Protein AF-A0AAV2K4F8-F1 (afdb_monomer_lite)

InterPro domains:
  IPR012886 Formiminotransferase, N-terminal subdomain [PF07837] (33-153)
  IPR012886 Formiminotransferase, N-terminal subdomain [SM01222] (17-155)
  IPR022384 Formiminotransferase catalytic domain superfamily [SSF55116] (33-154)
  IPR037064 Formiminotransferase, N-terminal subdomain superfamily [G3DSA:3.30.990.10] (24-156)
  IPR037070 Formiminotransferase, C-terminal subdomain superfamily [G3DSA:3.30.70.670] (158-288)
  IPR051623 Formiminotransferase-cyclodeaminase [PTHR12234] (33-275)

Organism: Knipowitschia caucasica (NCBI:txid637954)

pLDDT: mean 81.93, std 17.4, range [33.28, 98.19]

Radius of gyration: 18.72 Å; chains: 1; bounding box: 48×40×48 Å

Foldseek 3Di:
DWAFDQDVQWLRNQEGETEDEDDPPDPDPPDDDSLRVLLVVLVVLLVPAFLVPDDTQQQAFFSHREYEYAYLDQPDAQVNSLVSLVVSQASNCVVPPQEFEAEAASVDPPPRHHPVVVCVLQVRRDPDDDQQPGDGPDHDRHDSGGGYYYTYYHHDKWKKKWWKQALDQVLQVVLQQCQDCVDVNHFNQWHWDWTDTPSTIMTIIIKHKDWDDDPDPPWDWDDHPNTIITTDDNVVSNVSSQVSQVVVVIHIPDMATQDADSVRVVVLVVVCVVVVNPPSNVVCPPRPD

Sequence (289 aa):
MVLCFPQPSLSKSQILVILCCVCPQCDSLLCVSVGEAVLSACEKACSLIDMRAHSGGHPCLGAVDLIPLYPLGEDVLPQDCASEARAVAEGLTERVQGTSVFLFGWADLPLQRGLAQRRKDMSWFQKNPDLTQIRPDLGPAPGRQYGLTGVGSSPYVMNCNVTIDSQDMVLGRGIASAIRESTDGGIPGVQVLALPHEGAVEIACNVESLKGDPPSLEWPVFDIGGQSYCHAPASVITRRVSELAAVKGAGTKGTAIVGFTPRECRGLAELALSQDIGEFWREQRRVRM

Structure (mmCIF, N/CA/C/O backbone):
data_AF-A0AAV2K4F8-F1
#
_entry.id   AF-A0AAV2K4F8-F1
#
loop_
_atom_site.group_PDB
_atom_site.id
_atom_site.type_symbol
_atom_site.label_atom_id
_atom_site.label_alt_id
_atom_site.label_comp_id
_atom_site.label_asym_id
_atom_site.label_entity_id
_atom_site.label_seq_id
_atom_site.pdbx_PDB_ins_code
_atom_site.Cartn_x
_atom_site.Cartn_y
_atom_site.Cartn_z
_atom_site.occupancy
_atom_site.B_iso_or_equiv
_atom_site.auth_seq_id
_atom_site.auth_comp_id
_atom_site.auth_asym_id
_atom_site.auth_atom_id
_atom_site.pdbx_PDB_model_num
ATOM 1 N N . MET A 1 1 ? 11.693 -13.766 -3.390 1.00 49.00 1 MET A N 1
ATOM 2 C CA . MET A 1 1 ? 10.313 -14.274 -3.206 1.00 49.00 1 MET A CA 1
ATOM 3 C C . MET A 1 1 ? 9.339 -13.214 -3.696 1.00 49.00 1 MET A C 1
ATOM 5 O O . MET A 1 1 ? 9.463 -12.083 -3.245 1.00 49.00 1 MET A O 1
ATOM 9 N N . VAL A 1 2 ? 8.431 -13.574 -4.609 1.00 51.97 2 VAL A N 1
ATOM 10 C CA . VAL A 1 2 ? 7.288 -12.753 -5.048 1.00 51.97 2 VAL A CA 1
ATOM 11 C C . VAL A 1 2 ? 6.045 -13.304 -4.364 1.00 51.97 2 VAL A C 1
ATOM 13 O O . VAL A 1 2 ? 5.720 -14.478 -4.532 1.00 51.97 2 VAL A O 1
ATOM 16 N N . LEU A 1 3 ? 5.369 -12.482 -3.568 1.00 53.56 3 LEU A N 1
ATOM 17 C CA . LEU A 1 3 ? 4.103 -12.858 -2.940 1.00 53.56 3 LEU A CA 1
ATOM 18 C C . LEU A 1 3 ? 2.962 -12.115 -3.604 1.00 53.56 3 LEU A C 1
ATOM 20 O O . LEU A 1 3 ? 3.036 -10.900 -3.724 1.00 53.56 3 LEU A O 1
ATOM 24 N N . CYS A 1 4 ? 1.912 -12.844 -3.966 1.00 50.75 4 CYS A N 1
ATOM 25 C CA . CYS A 1 4 ? 0.718 -12.323 -4.612 1.00 50.75 4 CYS A CA 1
ATOM 26 C C . CYS A 1 4 ? -0.468 -12.495 -3.657 1.00 50.75 4 CYS A C 1
ATOM 28 O O . CYS A 1 4 ? -0.807 -13.628 -3.317 1.00 50.75 4 CYS A O 1
ATOM 30 N N . PHE A 1 5 ? -1.108 -11.405 -3.225 1.00 50.44 5 PHE A N 1
ATOM 31 C CA . PHE A 1 5 ? -2.247 -11.482 -2.300 1.00 50.44 5 PHE A CA 1
ATOM 32 C C . PHE A 1 5 ? -3.581 -11.287 -3.015 1.00 50.44 5 PHE A C 1
ATOM 34 O O . PHE A 1 5 ? -3.993 -10.140 -3.188 1.00 50.44 5 PHE A O 1
ATOM 41 N N . PRO A 1 6 ? -4.323 -12.357 -3.354 1.00 46.16 6 PRO A N 1
ATOM 42 C CA . PRO A 1 6 ? -5.748 -12.195 -3.591 1.00 46.16 6 PRO A CA 1
ATOM 43 C C . PRO A 1 6 ? -6.399 -11.710 -2.288 1.00 46.16 6 PRO A C 1
ATOM 45 O O . PRO A 1 6 ? -6.008 -12.113 -1.194 1.00 46.16 6 PRO A O 1
ATOM 48 N N . GLN A 1 7 ? -7.393 -10.833 -2.381 1.00 47.28 7 GLN A N 1
ATOM 49 C CA . GLN A 1 7 ? -8.083 -10.277 -1.216 1.00 47.28 7 GLN A CA 1
ATOM 50 C C . GLN A 1 7 ? -9.569 -10.718 -1.220 1.00 47.28 7 GLN A C 1
ATOM 52 O O . GLN A 1 7 ? -10.482 -9.931 -1.464 1.00 47.28 7 GLN A O 1
ATOM 57 N N . PRO A 1 8 ? -9.862 -12.007 -1.003 1.00 37.25 8 PRO A N 1
ATOM 58 C CA . PRO A 1 8 ? -11.179 -12.594 -1.237 1.00 37.25 8 PRO A CA 1
ATOM 59 C C . PRO A 1 8 ? -12.302 -12.018 -0.363 1.00 37.25 8 PRO A C 1
ATOM 61 O O . PRO A 1 8 ? -13.440 -11.983 -0.821 1.00 37.25 8 PRO A O 1
ATOM 64 N N . SER A 1 9 ? -12.011 -11.499 0.833 1.00 40.44 9 SER A N 1
ATOM 65 C CA . SER A 1 9 ? -13.027 -11.049 1.799 1.00 40.44 9 SER A CA 1
ATOM 66 C C . SER A 1 9 ? -13.699 -9.700 1.468 1.00 40.44 9 SER A C 1
ATOM 68 O O . SER A 1 9 ? -14.582 -9.238 2.185 1.00 40.44 9 SER A O 1
ATOM 70 N N . LEU A 1 10 ? -13.331 -9.054 0.354 1.00 41.69 10 LEU A N 1
ATOM 71 C CA . LEU A 1 10 ? -13.790 -7.698 0.003 1.00 41.69 10 LEU A CA 1
ATOM 72 C C . LEU A 1 10 ? -14.256 -7.556 -1.455 1.00 41.69 10 LEU A C 1
ATOM 74 O O . LEU A 1 10 ? -14.196 -6.459 -2.009 1.00 41.69 10 LEU A O 1
ATOM 78 N N . SER A 1 11 ? -14.691 -8.639 -2.114 1.00 36.38 11 SER A N 1
ATOM 79 C CA . SER A 1 11 ? -14.918 -8.685 -3.580 1.00 36.38 11 SER A CA 1
ATOM 80 C C . SER A 1 11 ? -13.663 -8.340 -4.409 1.00 36.38 11 SER A C 1
ATOM 82 O O . SER A 1 11 ? -13.748 -7.994 -5.583 1.00 36.38 11 SER A O 1
ATOM 84 N N . LYS A 1 12 ? -12.468 -8.427 -3.805 1.00 49.69 12 LYS A N 1
ATOM 85 C CA . LYS A 1 12 ? -11.189 -8.044 -4.420 1.00 49.69 12 LYS A CA 1
ATOM 86 C C . LYS A 1 12 ? -10.496 -9.266 -5.044 1.00 49.69 12 LYS A C 1
ATOM 88 O O . LYS A 1 12 ? -9.408 -9.675 -4.637 1.00 49.69 12 LYS A O 1
ATOM 93 N N . SER A 1 13 ? -11.103 -9.843 -6.074 1.00 33.28 13 SER A N 1
ATOM 94 C CA . SER A 1 13 ? -10.513 -10.962 -6.830 1.00 33.28 13 SER A CA 1
ATOM 95 C C . SER A 1 13 ? -9.357 -10.549 -7.758 1.00 33.28 13 SER A C 1
ATOM 97 O O . SER A 1 13 ? -8.883 -11.379 -8.525 1.00 33.28 13 SER A O 1
ATOM 99 N N . GLN A 1 14 ? -8.941 -9.277 -7.756 1.00 38.25 14 GLN A N 1
ATOM 100 C CA . GLN A 1 14 ? -8.133 -8.701 -8.840 1.00 38.25 14 GLN A CA 1
ATOM 101 C C . GLN A 1 14 ? -6.965 -7.823 -8.375 1.00 38.25 14 GLN A C 1
ATOM 103 O O . GLN A 1 14 ? -6.280 -7.248 -9.208 1.00 38.25 14 GLN A O 1
ATOM 108 N N . ILE A 1 15 ? -6.716 -7.697 -7.068 1.00 45.41 15 ILE A N 1
ATOM 109 C CA . ILE A 1 15 ? -5.605 -6.870 -6.584 1.00 45.41 15 ILE A CA 1
ATOM 110 C C . ILE A 1 15 ? -4.378 -7.758 -6.430 1.00 45.41 15 ILE A C 1
ATOM 112 O O . ILE A 1 15 ? -4.341 -8.625 -5.565 1.00 45.41 15 ILE A O 1
ATOM 116 N N . LEU A 1 16 ? -3.378 -7.530 -7.272 1.00 48.75 16 LEU A N 1
ATOM 117 C CA . LEU A 1 16 ? -2.065 -8.135 -7.148 1.00 48.75 16 LEU A CA 1
ATOM 118 C C . LEU A 1 16 ? -1.145 -7.148 -6.420 1.00 48.75 16 LEU A C 1
ATOM 120 O O . LEU A 1 16 ? -0.698 -6.179 -7.022 1.00 48.75 16 LEU A O 1
ATOM 124 N N . VAL A 1 17 ? -0.897 -7.372 -5.126 1.00 51.91 17 VAL A N 1
ATOM 125 C CA . VAL A 1 17 ? 0.223 -6.728 -4.420 1.00 51.91 17 VAL A CA 1
ATOM 126 C C . VAL A 1 17 ? 1.403 -7.671 -4.512 1.00 51.91 17 VAL A C 1
ATOM 128 O O . VAL A 1 17 ? 1.299 -8.777 -3.986 1.00 51.91 17 VAL A O 1
ATOM 131 N N . ILE A 1 18 ? 2.480 -7.244 -5.172 1.00 53.62 18 ILE A N 1
ATOM 132 C CA . ILE A 1 18 ? 3.721 -8.017 -5.267 1.00 53.62 18 ILE A CA 1
ATOM 133 C C . ILE A 1 18 ? 4.704 -7.493 -4.233 1.00 53.62 18 ILE A C 1
ATOM 135 O O . ILE A 1 18 ? 5.219 -6.390 -4.380 1.00 53.62 18 ILE A O 1
ATOM 139 N N . LEU A 1 19 ? 4.957 -8.291 -3.197 1.00 52.44 19 LEU A N 1
ATOM 140 C CA . LEU A 1 19 ? 6.027 -8.024 -2.237 1.00 52.44 19 LEU A CA 1
ATOM 141 C C . LEU A 1 19 ? 7.289 -8.721 -2.705 1.00 52.44 19 LEU A C 1
ATOM 143 O O . LEU A 1 19 ? 7.261 -9.934 -2.929 1.00 52.44 19 LEU A O 1
ATOM 147 N N . CYS A 1 20 ? 8.377 -7.962 -2.812 1.00 53.91 20 CYS A N 1
ATOM 148 C CA . CYS A 1 20 ? 9.647 -8.503 -3.257 1.00 53.91 20 CYS A CA 1
ATOM 149 C C . CYS A 1 20 ? 10.794 -8.217 -2.298 1.00 53.91 20 CYS A C 1
ATOM 151 O O . CYS A 1 20 ? 11.004 -7.082 -1.876 1.00 53.91 20 CYS A O 1
ATOM 153 N N . CYS A 1 21 ? 11.531 -9.283 -1.990 1.00 51.94 21 CYS A N 1
ATOM 154 C CA . CYS A 1 21 ? 12.697 -9.287 -1.115 1.00 51.94 21 CYS A CA 1
ATOM 155 C C . CYS A 1 21 ? 13.929 -9.595 -1.963 1.00 51.94 21 CYS A C 1
ATOM 157 O O . CYS A 1 21 ? 13.983 -10.655 -2.595 1.00 51.94 21 CYS A O 1
ATOM 159 N N . VAL A 1 22 ? 14.899 -8.686 -1.965 1.00 49.69 22 VAL A N 1
ATOM 160 C CA . VAL A 1 22 ? 16.210 -8.900 -2.585 1.00 49.69 22 VAL A CA 1
ATOM 161 C C . VAL A 1 22 ? 17.085 -9.649 -1.575 1.00 49.69 22 VAL A C 1
ATOM 163 O O . VAL A 1 22 ? 17.094 -9.306 -0.397 1.00 49.69 22 VAL A O 1
ATOM 166 N N . CYS A 1 23 ? 17.771 -10.709 -1.998 1.00 48.75 23 CYS A N 1
ATOM 167 C CA . CYS A 1 23 ? 18.767 -11.405 -1.184 1.00 48.75 23 CYS A CA 1
ATOM 168 C C . CYS A 1 23 ? 20.034 -11.555 -2.034 1.00 48.75 23 CYS A C 1
ATOM 170 O O . CYS A 1 23 ? 19.937 -12.120 -3.125 1.00 48.75 23 CYS A O 1
ATOM 172 N N . PRO A 1 24 ? 21.204 -11.074 -1.581 1.00 46.69 24 PRO A N 1
ATOM 173 C CA . PRO A 1 24 ? 22.430 -11.106 -2.379 1.00 46.69 24 PRO A CA 1
ATOM 174 C C . PRO A 1 24 ? 23.035 -12.511 -2.577 1.00 46.69 24 PRO A C 1
ATOM 176 O O . PRO A 1 24 ? 24.020 -12.640 -3.290 1.00 46.69 24 PRO A O 1
ATOM 179 N N . GLN A 1 25 ? 22.480 -13.570 -1.974 1.00 45.75 25 GLN A N 1
ATOM 180 C CA . GLN A 1 25 ? 23.134 -14.887 -1.875 1.00 45.75 25 GLN A CA 1
ATOM 181 C C . GLN A 1 25 ? 22.597 -15.980 -2.825 1.00 45.75 25 GLN A C 1
ATOM 183 O O . GLN A 1 25 ? 22.786 -17.164 -2.551 1.00 45.75 25 GLN A O 1
ATOM 188 N N . CYS A 1 26 ? 21.937 -15.645 -3.939 1.00 45.75 26 CYS A N 1
ATOM 189 C CA . CYS A 1 26 ? 21.469 -16.667 -4.887 1.00 45.75 26 CYS A CA 1
ATOM 190 C C . CYS A 1 26 ? 22.358 -16.758 -6.141 1.00 45.75 26 CYS A C 1
ATOM 192 O O . CYS A 1 26 ? 22.051 -16.169 -7.170 1.00 45.75 26 CYS A O 1
ATOM 194 N N . ASP A 1 27 ? 23.433 -17.548 -6.061 1.00 42.44 27 ASP A N 1
ATOM 195 C CA . ASP A 1 27 ? 24.349 -17.878 -7.176 1.00 42.44 27 ASP A CA 1
ATOM 196 C C . ASP A 1 27 ? 23.839 -19.036 -8.071 1.00 42.44 27 ASP A C 1
ATOM 198 O O . ASP A 1 27 ? 24.588 -19.644 -8.839 1.00 42.44 27 ASP A O 1
ATOM 202 N N . SER A 1 28 ? 22.555 -19.400 -7.975 1.00 46.56 28 SER A N 1
ATOM 203 C CA . SER A 1 28 ? 22.002 -20.509 -8.760 1.00 46.56 28 SER A CA 1
ATOM 204 C C . SER A 1 28 ? 21.520 -20.041 -10.140 1.00 46.56 28 SER A C 1
ATOM 206 O O . SER A 1 28 ? 20.728 -19.110 -10.258 1.00 46.56 28 SER A O 1
ATOM 208 N N . LEU A 1 29 ? 21.939 -20.748 -11.197 1.00 38.44 29 LEU A N 1
ATOM 209 C CA . LEU A 1 29 ? 21.541 -20.541 -12.606 1.00 38.44 29 LEU A CA 1
ATOM 210 C C . LEU A 1 29 ? 20.019 -20.663 -12.876 1.00 38.44 29 LEU A C 1
ATOM 212 O O . LEU A 1 29 ? 19.588 -20.498 -14.014 1.00 38.44 29 LEU A O 1
ATOM 216 N N . LEU A 1 30 ? 19.215 -20.976 -11.854 1.00 40.56 30 LEU A N 1
ATOM 217 C CA . LEU A 1 30 ? 17.758 -21.145 -11.909 1.00 40.56 30 LEU A CA 1
ATOM 218 C C . LEU A 1 30 ? 16.988 -20.013 -11.203 1.00 40.56 30 LEU A C 1
ATOM 220 O O . LEU A 1 30 ? 15.758 -19.988 -11.264 1.00 40.56 30 LEU A O 1
ATOM 224 N N . CYS A 1 31 ? 17.670 -19.065 -10.549 1.00 48.34 31 CYS A N 1
ATOM 225 C CA . CYS A 1 31 ? 16.999 -17.967 -9.860 1.00 48.34 31 CYS A CA 1
ATOM 226 C C . CYS A 1 31 ? 16.567 -16.881 -10.856 1.00 48.34 31 CYS A C 1
ATOM 228 O O . CYS A 1 31 ? 17.375 -16.080 -11.325 1.00 48.34 31 CYS A O 1
ATOM 230 N N . VAL A 1 32 ? 15.270 -16.827 -11.159 1.00 57.47 32 VAL A N 1
ATOM 231 C CA . VAL A 1 32 ? 14.655 -15.689 -11.856 1.00 57.47 32 VAL A CA 1
ATOM 232 C C . VAL A 1 32 ? 14.818 -14.444 -10.979 1.00 57.47 32 VAL A C 1
ATOM 234 O O . VAL A 1 32 ? 14.606 -14.512 -9.764 1.00 57.47 32 VAL A O 1
ATOM 237 N N . SER A 1 33 ? 15.218 -13.309 -11.565 1.00 74.94 33 SER A N 1
ATOM 238 C CA . SER A 1 33 ? 15.334 -12.068 -10.797 1.00 74.94 33 SER A CA 1
ATOM 239 C C . SER A 1 33 ? 13.972 -11.665 -10.225 1.00 74.94 33 SER A C 1
ATOM 241 O O . SER A 1 33 ? 12.910 -12.014 -10.749 1.00 74.94 33 SER A O 1
ATOM 243 N N . VAL A 1 34 ? 14.004 -10.909 -9.130 1.00 75.69 34 VAL A N 1
ATOM 244 C CA . VAL A 1 34 ? 12.807 -10.330 -8.516 1.00 75.69 34 VAL A CA 1
ATOM 245 C C . VAL A 1 34 ? 11.967 -9.585 -9.557 1.00 75.69 34 VAL A C 1
ATOM 247 O O . VAL A 1 34 ? 10.773 -9.864 -9.668 1.00 75.69 34 VAL A O 1
ATOM 250 N N . GLY A 1 35 ? 12.584 -8.710 -10.354 1.00 83.81 35 GLY A N 1
ATOM 251 C CA . GLY A 1 35 ? 11.898 -7.970 -11.402 1.00 83.81 35 GLY A CA 1
ATOM 252 C C . GLY A 1 35 ? 11.265 -8.863 -12.464 1.00 83.81 35 GLY A C 1
ATOM 253 O O . GLY A 1 35 ? 10.109 -8.647 -12.813 1.00 83.81 35 GLY A O 1
ATOM 254 N N . GLU A 1 36 ? 11.941 -9.917 -12.925 1.00 84.44 36 GLU A N 1
ATOM 255 C CA . GLU A 1 36 ? 11.376 -10.820 -13.939 1.00 84.44 36 GLU A CA 1
ATOM 256 C C . GLU A 1 36 ? 10.147 -11.586 -13.441 1.00 84.44 36 GLU A C 1
ATOM 258 O O . GLU A 1 36 ? 9.150 -11.730 -14.158 1.00 84.44 36 GLU A O 1
ATOM 263 N N . ALA A 1 37 ? 10.180 -12.044 -12.189 1.00 80.00 37 ALA A N 1
ATOM 264 C CA . ALA A 1 37 ? 9.035 -12.705 -11.577 1.00 80.00 37 ALA A CA 1
ATOM 265 C C . ALA A 1 37 ? 7.856 -11.730 -11.394 1.00 80.00 37 ALA A C 1
ATOM 267 O O . ALA A 1 37 ? 6.706 -12.090 -11.662 1.00 80.00 37 ALA A O 1
ATOM 268 N N . VAL A 1 38 ? 8.138 -10.483 -10.997 1.00 83.88 38 VAL A N 1
ATOM 269 C CA . VAL A 1 38 ? 7.138 -9.409 -10.882 1.00 83.88 38 VAL A CA 1
ATOM 270 C C . VAL A 1 38 ? 6.496 -9.112 -12.239 1.00 83.88 38 VAL A C 1
ATOM 272 O O . VAL A 1 38 ? 5.270 -9.094 -12.349 1.00 83.88 38 VAL A O 1
ATOM 275 N N . LEU A 1 39 ? 7.309 -8.914 -13.279 1.00 88.06 39 LEU A N 1
ATOM 276 C CA . LEU A 1 39 ? 6.857 -8.598 -14.636 1.00 88.06 39 LEU A CA 1
ATOM 277 C C . LEU A 1 39 ? 6.000 -9.722 -15.219 1.00 88.06 39 LEU A C 1
ATOM 279 O O . LEU A 1 39 ? 4.897 -9.462 -15.697 1.00 88.06 39 LEU A O 1
ATOM 283 N N . SER A 1 40 ? 6.437 -10.974 -15.066 1.00 85.50 40 SER A N 1
ATOM 284 C CA . SER A 1 40 ? 5.670 -12.150 -15.497 1.00 85.50 40 SER A CA 1
ATOM 285 C C . SER A 1 40 ? 4.293 -12.220 -14.822 1.00 85.50 40 SER A C 1
ATOM 287 O O . SER A 1 40 ? 3.284 -12.536 -15.459 1.00 85.50 40 SER A O 1
ATOM 289 N N . ALA A 1 41 ? 4.221 -11.893 -13.527 1.00 81.31 41 ALA A N 1
ATOM 290 C CA . ALA A 1 41 ? 2.956 -11.841 -12.799 1.00 81.31 41 ALA A CA 1
ATOM 291 C C . ALA A 1 41 ? 2.058 -10.692 -13.291 1.00 81.31 41 ALA A C 1
ATOM 293 O O . ALA A 1 41 ? 0.845 -10.879 -13.417 1.00 81.31 41 ALA A O 1
ATOM 294 N N . CYS A 1 42 ? 2.640 -9.537 -13.624 1.00 87.56 42 CYS A N 1
ATOM 295 C CA . CYS A 1 42 ? 1.907 -8.402 -14.181 1.00 87.56 42 CYS A CA 1
ATOM 296 C C . CYS A 1 42 ? 1.338 -8.706 -15.570 1.00 87.56 42 CYS A C 1
ATOM 298 O O . CYS A 1 42 ? 0.155 -8.471 -15.804 1.00 87.56 42 CYS A O 1
ATOM 300 N N . GLU A 1 43 ? 2.133 -9.297 -16.465 1.00 89.50 43 GLU A N 1
ATOM 301 C CA . GLU A 1 43 ? 1.672 -9.755 -17.782 1.00 89.50 43 GLU A CA 1
ATOM 302 C C . GLU A 1 43 ? 0.487 -10.712 -17.642 1.00 89.50 43 GLU A C 1
ATOM 304 O O . GLU A 1 43 ? -0.552 -10.553 -18.295 1.00 89.50 43 GLU A O 1
ATOM 309 N N . LYS A 1 44 ? 0.601 -11.678 -16.721 1.00 84.81 44 LYS A N 1
ATOM 310 C CA . LYS A 1 44 ? -0.482 -12.622 -16.463 1.00 84.81 44 LYS A CA 1
ATOM 311 C C . LYS A 1 44 ? -1.727 -11.920 -15.924 1.00 84.81 44 LYS A C 1
ATOM 313 O O . LYS A 1 44 ? -2.818 -12.201 -16.419 1.00 84.81 44 LYS A O 1
ATOM 318 N N . ALA A 1 45 ? -1.583 -11.009 -14.964 1.00 84.00 45 ALA A N 1
ATOM 319 C CA . ALA A 1 45 ? -2.692 -10.238 -14.409 1.00 84.00 45 ALA A CA 1
ATOM 320 C C . ALA A 1 45 ? -3.398 -9.406 -15.488 1.00 84.00 45 ALA A C 1
ATOM 322 O 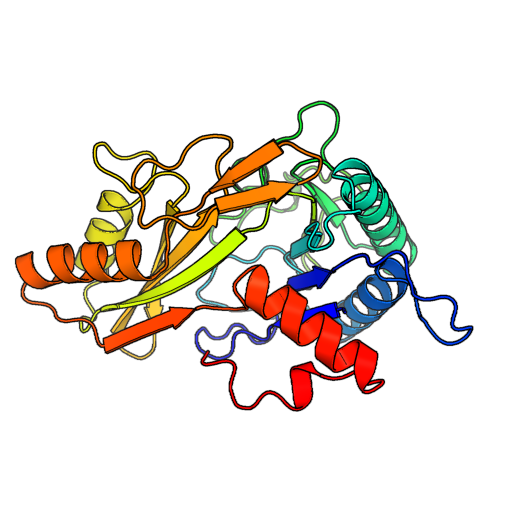O . ALA A 1 45 ? -4.610 -9.532 -15.652 1.00 84.00 45 ALA A O 1
ATOM 323 N N . CYS A 1 46 ? -2.653 -8.650 -16.295 1.00 89.56 46 CYS A N 1
ATOM 324 C CA . CYS A 1 46 ? -3.196 -7.854 -17.395 1.00 89.56 46 CYS A CA 1
ATOM 325 C C . CYS A 1 46 ? -3.868 -8.711 -18.482 1.00 89.56 46 CYS A C 1
ATOM 327 O O . CYS A 1 46 ? -4.823 -8.257 -19.106 1.00 89.56 46 CYS A O 1
ATOM 329 N N . SER A 1 47 ? -3.439 -9.963 -18.687 1.00 88.75 47 SER A N 1
ATOM 330 C CA . SER A 1 47 ? -4.120 -10.889 -19.610 1.00 88.75 47 SER A CA 1
ATOM 331 C C . SER A 1 47 ? -5.463 -11.420 -19.086 1.00 88.75 47 SER A C 1
ATOM 333 O O . SER A 1 47 ? -6.291 -11.883 -19.868 1.00 88.75 47 SER A O 1
ATOM 335 N N . LEU A 1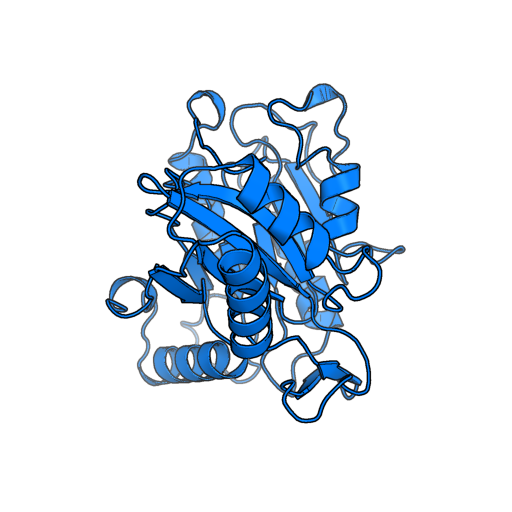 48 ? -5.670 -11.396 -17.766 1.00 86.06 48 LEU A N 1
ATOM 336 C CA . LEU A 1 48 ? -6.834 -11.987 -17.099 1.00 86.06 48 LEU A CA 1
ATOM 337 C C . LEU A 1 48 ? -7.833 -10.946 -16.587 1.00 86.06 48 LEU A C 1
ATOM 339 O O . LEU A 1 48 ? -9.004 -11.269 -16.393 1.00 86.06 48 LEU A O 1
ATOM 343 N N . ILE A 1 49 ? -7.370 -9.726 -16.320 1.00 85.44 49 ILE A N 1
ATOM 344 C CA . ILE A 1 49 ? -8.133 -8.691 -15.631 1.00 85.44 49 ILE A CA 1
ATOM 345 C C . ILE A 1 49 ? -8.408 -7.540 -16.593 1.00 85.44 49 ILE A C 1
ATOM 347 O O . ILE A 1 49 ? -7.495 -6.889 -17.095 1.00 85.44 49 ILE A O 1
ATOM 351 N N . ASP A 1 50 ? -9.695 -7.263 -16.789 1.00 89.19 50 ASP A N 1
ATOM 352 C CA . ASP A 1 50 ? -10.180 -6.076 -17.482 1.00 89.19 50 ASP A CA 1
ATOM 353 C C . ASP A 1 50 ? -10.897 -5.159 -16.487 1.00 89.19 50 ASP A C 1
ATOM 355 O O . ASP A 1 50 ? -12.008 -5.450 -16.028 1.00 89.19 50 ASP A O 1
ATOM 359 N N . MET A 1 51 ? -10.271 -4.024 -16.176 1.00 87.56 51 MET A N 1
ATOM 360 C CA . MET A 1 51 ? -10.789 -3.050 -15.215 1.00 87.56 51 MET A CA 1
ATOM 361 C C . MET A 1 51 ? -12.103 -2.396 -15.666 1.00 87.56 51 MET A C 1
ATOM 363 O O . MET A 1 51 ? -12.824 -1.844 -14.837 1.00 87.56 51 MET A O 1
ATOM 367 N N . ARG A 1 52 ? -12.502 -2.517 -16.942 1.00 87.75 52 ARG A N 1
ATOM 368 C CA . ARG A 1 52 ? -13.820 -2.051 -17.417 1.00 87.75 52 ARG A CA 1
ATOM 369 C C . ARG A 1 52 ? -14.976 -2.849 -16.819 1.00 87.75 52 ARG A C 1
ATOM 371 O O . ARG A 1 52 ? -16.076 -2.312 -16.705 1.00 87.75 52 ARG A O 1
ATOM 378 N N . ALA A 1 53 ? -14.727 -4.108 -16.465 1.00 85.56 53 ALA A N 1
ATOM 379 C CA . ALA A 1 53 ? -15.692 -4.996 -15.826 1.00 85.56 53 ALA A CA 1
ATOM 380 C C . ALA A 1 53 ? -15.506 -5.067 -14.299 1.00 85.56 53 ALA A C 1
ATOM 382 O O . ALA A 1 53 ? -16.265 -5.761 -13.624 1.00 85.56 53 ALA A O 1
ATOM 383 N N . HIS A 1 54 ? -14.505 -4.372 -13.747 1.00 80.69 54 HIS A N 1
ATOM 384 C CA . HIS A 1 54 ? -14.227 -4.394 -12.319 1.00 80.69 54 HIS A CA 1
ATOM 385 C C . HIS A 1 54 ? -15.321 -3.671 -11.526 1.00 80.69 54 HIS A C 1
ATOM 387 O O . HIS A 1 54 ? -15.667 -2.520 -11.796 1.00 80.69 54 HIS A O 1
ATOM 393 N N . SER A 1 55 ? -15.819 -4.336 -10.487 1.00 73.00 55 SER A N 1
ATOM 394 C CA . SER A 1 55 ? -16.672 -3.738 -9.466 1.00 73.00 55 SER A CA 1
ATOM 395 C C . SER A 1 55 ? -16.196 -4.214 -8.099 1.00 73.00 55 SER A C 1
ATOM 397 O O . SER A 1 55 ? -16.228 -5.413 -7.829 1.00 73.00 55 SER A O 1
ATOM 399 N N . GLY A 1 56 ? -15.770 -3.289 -7.242 1.00 70.25 56 GLY A N 1
ATOM 400 C CA . GLY A 1 56 ? -15.276 -3.596 -5.903 1.00 70.25 56 GLY A CA 1
ATOM 401 C C . GLY A 1 56 ? -15.616 -2.492 -4.906 1.00 70.25 56 GLY A C 1
ATOM 402 O O . GLY A 1 56 ? -15.776 -1.328 -5.271 1.00 70.25 56 GLY A O 1
ATOM 403 N N . GLY A 1 57 ? -15.759 -2.862 -3.630 1.00 65.38 57 GLY A N 1
ATOM 404 C CA . GLY A 1 57 ? -16.019 -1.909 -2.542 1.00 65.38 57 GLY A CA 1
ATOM 405 C C . GLY A 1 57 ? -14.784 -1.117 -2.094 1.00 65.38 57 GLY A C 1
ATOM 406 O O . GLY A 1 57 ? -14.918 -0.093 -1.427 1.00 65.38 57 GLY A O 1
ATOM 407 N N . HIS A 1 58 ? -13.589 -1.579 -2.462 1.00 72.56 58 HIS A N 1
ATOM 408 C CA . HIS A 1 58 ? -12.321 -0.942 -2.123 1.00 72.56 58 HIS A CA 1
ATOM 409 C C . HIS A 1 58 ? -11.818 -0.089 -3.292 1.00 72.56 58 HIS A C 1
ATOM 411 O O . HIS A 1 58 ? -11.917 -0.547 -4.432 1.00 72.56 58 HIS A O 1
ATOM 417 N N . PRO A 1 59 ? -11.242 1.102 -3.044 1.00 76.62 59 PRO A N 1
ATOM 418 C CA . PRO A 1 59 ? -10.621 1.871 -4.114 1.00 76.62 59 PRO A CA 1
ATOM 419 C C . PRO A 1 59 ? -9.500 1.063 -4.784 1.00 76.62 59 PRO A C 1
ATOM 421 O O . PRO A 1 59 ? -8.738 0.366 -4.109 1.00 76.62 59 PRO A O 1
ATOM 424 N N . CYS A 1 60 ? -9.454 1.115 -6.109 1.00 84.12 60 CYS A N 1
ATOM 425 C CA . CYS A 1 60 ? -8.506 0.403 -6.956 1.00 84.12 60 CYS A CA 1
ATOM 426 C C . CYS A 1 60 ? -8.390 1.187 -8.261 1.00 84.12 60 CYS A C 1
ATOM 428 O O . CYS A 1 60 ? -9.420 1.559 -8.834 1.00 84.12 60 CYS A O 1
ATOM 430 N N . LEU A 1 61 ? -7.168 1.450 -8.722 1.00 88.50 61 LEU A N 1
ATOM 431 C CA . LEU A 1 61 ? -6.956 2.153 -9.984 1.00 88.50 61 LEU A CA 1
ATOM 432 C C . LEU A 1 61 ? -6.465 1.257 -11.110 1.00 88.50 61 LEU A C 1
ATOM 434 O O . LEU A 1 61 ? -6.552 1.708 -12.247 1.00 88.50 61 LEU A O 1
ATOM 438 N N . GLY A 1 62 ? -5.989 0.036 -10.849 1.00 89.38 62 GLY A N 1
ATOM 439 C CA . GLY A 1 62 ? -5.369 -0.794 -11.882 1.00 89.38 62 GLY A CA 1
ATOM 440 C C . GLY A 1 62 ? -5.578 -2.299 -11.735 1.00 89.38 62 GLY A C 1
ATOM 441 O O . GLY A 1 62 ? -5.817 -2.808 -10.644 1.00 89.38 62 GLY A O 1
ATOM 442 N N . ALA A 1 63 ? -5.443 -3.012 -12.857 1.00 88.06 63 ALA A N 1
ATOM 443 C CA . ALA A 1 63 ? -5.444 -4.477 -12.922 1.00 88.06 63 ALA A CA 1
ATOM 444 C C . ALA A 1 63 ? -4.304 -5.080 -12.082 1.00 88.06 63 ALA A C 1
ATOM 446 O O . ALA A 1 63 ? -4.456 -6.120 -11.449 1.00 88.06 63 ALA A O 1
ATOM 447 N N . VAL A 1 64 ? -3.172 -4.378 -12.047 1.00 89.56 64 VAL A N 1
ATOM 448 C CA . VAL A 1 64 ? -2.165 -4.481 -10.993 1.00 89.56 64 VAL A CA 1
ATOM 449 C C . VAL A 1 64 ? -2.187 -3.141 -10.269 1.00 89.56 64 VAL A C 1
ATOM 451 O O . VAL A 1 64 ? -1.785 -2.136 -10.848 1.00 89.56 64 VAL A O 1
ATOM 454 N N . ASP A 1 65 ? -2.715 -3.082 -9.047 1.00 88.25 65 ASP A N 1
ATOM 455 C CA . ASP A 1 65 ? -2.890 -1.794 -8.355 1.00 88.25 65 ASP A CA 1
ATOM 456 C C . ASP A 1 65 ? -1.561 -1.284 -7.785 1.00 88.25 65 ASP A C 1
ATOM 458 O O . ASP A 1 65 ? -1.229 -0.112 -7.957 1.00 88.25 65 ASP A O 1
ATOM 462 N N . LEU A 1 66 ? -0.780 -2.159 -7.136 1.00 89.44 66 LEU A N 1
ATOM 463 C CA . LEU A 1 66 ? 0.464 -1.780 -6.468 1.00 89.44 66 LEU A CA 1
ATOM 464 C C . LEU A 1 66 ? 1.563 -2.842 -6.517 1.00 89.44 66 LEU A C 1
ATOM 466 O O . LEU A 1 66 ? 1.337 -4.013 -6.229 1.00 89.44 66 LEU A O 1
ATOM 470 N N . ILE A 1 67 ? 2.792 -2.381 -6.733 1.00 91.19 67 ILE A N 1
ATOM 471 C CA . ILE A 1 67 ? 4.023 -3.171 -6.701 1.00 91.19 67 ILE A CA 1
ATOM 472 C C . ILE A 1 67 ? 5.020 -2.499 -5.737 1.00 91.19 67 ILE A C 1
ATOM 474 O O . ILE A 1 67 ? 5.847 -1.686 -6.163 1.00 91.19 67 ILE A O 1
ATOM 478 N N . PRO A 1 68 ? 4.916 -2.759 -4.420 1.00 87.69 68 PRO A N 1
ATOM 479 C CA . PRO A 1 68 ? 5.878 -2.274 -3.438 1.00 87.69 68 PRO A CA 1
ATOM 480 C C . PRO A 1 68 ? 7.086 -3.212 -3.274 1.00 87.69 68 PRO A C 1
ATOM 482 O O . PRO A 1 68 ? 6.948 -4.396 -2.966 1.00 87.69 68 PRO A O 1
ATOM 485 N N . LEU A 1 69 ? 8.293 -2.660 -3.382 1.00 87.38 69 LEU A N 1
ATOM 486 C CA . LEU A 1 69 ? 9.544 -3.352 -3.077 1.00 87.38 69 LEU A CA 1
ATOM 487 C C . LEU A 1 69 ? 10.052 -2.921 -1.697 1.00 87.38 69 LEU A C 1
ATOM 489 O O . LEU A 1 69 ? 10.273 -1.731 -1.453 1.00 87.38 69 LEU A O 1
ATOM 493 N N . TYR A 1 70 ? 10.251 -3.890 -0.801 1.00 84.81 70 TYR A N 1
ATOM 494 C CA . TYR A 1 70 ? 10.709 -3.639 0.566 1.00 84.81 70 TYR A CA 1
ATOM 495 C C . TYR A 1 70 ? 12.079 -4.286 0.812 1.00 84.81 70 TYR A C 1
ATOM 497 O O . TYR A 1 70 ? 12.254 -5.474 0.523 1.00 84.81 70 TYR A O 1
ATOM 505 N N . PRO A 1 71 ? 13.042 -3.556 1.397 1.00 81.38 71 PRO A N 1
ATOM 506 C CA . PRO A 1 71 ? 14.315 -4.136 1.798 1.00 81.38 71 PRO A CA 1
ATOM 507 C C . PRO A 1 71 ? 14.101 -4.974 3.064 1.00 81.38 71 PRO A C 1
ATOM 509 O O . PRO A 1 71 ? 13.783 -4.437 4.123 1.00 81.38 71 PRO A O 1
ATOM 512 N N . LEU A 1 72 ? 14.223 -6.300 2.950 1.00 70.88 72 LEU A N 1
ATOM 513 C CA . LEU A 1 72 ? 14.124 -7.214 4.102 1.00 70.88 72 LEU A CA 1
ATOM 514 C C . LEU A 1 72 ? 15.472 -7.793 4.548 1.00 70.88 72 LEU A C 1
ATOM 516 O O . LEU A 1 72 ? 15.565 -8.309 5.661 1.00 70.88 72 LEU A O 1
ATOM 520 N N . GLY A 1 73 ? 16.484 -7.758 3.679 1.00 67.38 73 GLY A N 1
ATOM 521 C CA . GLY A 1 73 ? 17.841 -8.182 4.010 1.00 67.38 73 GLY A CA 1
ATOM 522 C C . GLY A 1 73 ? 18.633 -7.031 4.617 1.00 67.38 73 GLY A C 1
ATOM 523 O O . GLY A 1 73 ? 18.507 -5.897 4.163 1.00 67.38 73 GLY A O 1
ATOM 524 N N . GLU A 1 74 ? 19.465 -7.334 5.611 1.00 68.31 74 GLU A N 1
ATOM 525 C CA . GLU A 1 74 ? 20.357 -6.352 6.252 1.00 68.31 74 GLU A CA 1
ATOM 526 C C . GLU A 1 74 ? 21.336 -5.721 5.246 1.00 68.31 74 GLU A C 1
ATOM 528 O O . GLU A 1 74 ? 21.676 -4.547 5.371 1.00 68.31 74 GLU A O 1
ATOM 533 N N . ASP A 1 75 ? 21.695 -6.471 4.201 1.00 73.69 75 ASP A N 1
ATOM 534 C CA . ASP A 1 75 ? 22.601 -6.040 3.131 1.00 73.69 75 ASP A CA 1
ATOM 535 C C . ASP A 1 75 ? 21.894 -5.329 1.960 1.00 73.69 75 ASP A C 1
ATOM 537 O O . ASP A 1 75 ? 22.553 -4.913 1.010 1.00 73.69 75 ASP A O 1
ATOM 541 N N . VAL A 1 76 ? 20.560 -5.207 1.981 1.00 78.06 76 VAL A N 1
ATOM 542 C CA . VAL A 1 76 ? 19.806 -4.571 0.889 1.00 78.06 76 VAL A CA 1
ATOM 543 C C . VAL A 1 76 ? 19.672 -3.084 1.158 1.00 78.06 76 VAL A C 1
ATOM 545 O O . VAL A 1 76 ? 19.019 -2.666 2.120 1.00 78.06 76 VAL A O 1
ATOM 548 N N . LEU A 1 77 ? 20.233 -2.265 0.273 1.00 86.19 77 LEU A N 1
ATOM 549 C CA . LEU A 1 77 ? 20.144 -0.823 0.414 1.00 86.19 77 LEU A CA 1
ATOM 550 C C . LEU A 1 77 ? 18.808 -0.299 -0.134 1.00 86.19 77 LEU A C 1
ATOM 552 O O . LEU A 1 77 ? 18.270 -0.826 -1.113 1.00 86.19 77 LEU A O 1
ATOM 556 N N . PRO A 1 78 ? 18.281 0.806 0.427 1.00 89.19 78 PRO A N 1
ATOM 557 C CA . PRO A 1 78 ? 17.127 1.512 -0.131 1.00 89.19 78 PRO A CA 1
ATOM 558 C C . PRO A 1 78 ? 17.237 1.793 -1.636 1.00 89.19 78 PRO A C 1
ATOM 560 O O . PRO A 1 78 ? 16.248 1.722 -2.367 1.00 89.19 78 PRO A O 1
ATOM 563 N N . GLN A 1 79 ? 18.447 2.117 -2.101 1.00 89.38 79 GLN A N 1
ATOM 564 C CA . GLN A 1 79 ? 18.733 2.447 -3.493 1.00 89.38 79 GLN A CA 1
ATOM 565 C C . GLN A 1 79 ? 18.615 1.235 -4.421 1.00 89.38 79 GLN A C 1
ATOM 567 O O . GLN A 1 79 ? 18.172 1.413 -5.556 1.00 89.38 79 GLN A O 1
ATOM 572 N N . ASP A 1 80 ? 18.926 0.030 -3.940 1.00 87.88 80 ASP A N 1
ATOM 573 C CA . ASP A 1 80 ? 18.796 -1.204 -4.718 1.00 87.88 80 ASP A CA 1
ATOM 574 C C . ASP A 1 80 ? 17.318 -1.469 -5.019 1.00 87.88 80 ASP A C 1
ATOM 576 O O . ASP A 1 80 ? 16.928 -1.625 -6.175 1.00 87.88 80 ASP A O 1
ATOM 580 N N . CYS A 1 81 ? 16.461 -1.387 -3.992 1.00 88.38 81 CYS A N 1
ATOM 581 C CA . CYS A 1 81 ? 15.011 -1.504 -4.165 1.00 88.38 81 CYS A CA 1
ATOM 582 C C . CYS A 1 81 ? 14.440 -0.399 -5.062 1.00 88.38 81 CYS A C 1
ATOM 584 O O . CYS A 1 81 ? 13.539 -0.662 -5.855 1.00 88.38 81 CYS A O 1
ATOM 586 N N . ALA A 1 82 ? 14.950 0.830 -4.953 1.00 93.19 82 ALA A N 1
ATOM 587 C CA . ALA A 1 82 ? 14.504 1.941 -5.791 1.00 93.19 82 ALA A CA 1
ATOM 588 C C . ALA A 1 82 ? 14.877 1.750 -7.265 1.00 93.19 82 ALA A C 1
ATOM 590 O O . ALA A 1 82 ? 14.089 2.090 -8.147 1.00 93.19 82 ALA A O 1
ATOM 591 N N . SER A 1 83 ? 16.080 1.234 -7.530 1.00 93.00 83 SER A N 1
ATOM 592 C CA . SER A 1 83 ? 16.534 0.911 -8.882 1.00 93.00 83 SER A CA 1
ATOM 593 C C . SER A 1 83 ? 15.694 -0.210 -9.482 1.00 93.00 83 SER A C 1
ATOM 595 O O . SER A 1 83 ? 15.175 -0.056 -10.584 1.00 93.00 83 SER A O 1
ATOM 597 N N . GLU A 1 84 ? 15.480 -1.284 -8.723 1.00 91.56 84 GLU A N 1
ATOM 598 C CA . GLU A 1 84 ? 14.663 -2.419 -9.150 1.00 91.56 84 GLU A CA 1
ATOM 599 C C . GLU A 1 84 ? 13.203 -2.006 -9.404 1.00 91.56 84 GLU A C 1
ATOM 601 O O . GLU A 1 84 ? 12.614 -2.388 -10.410 1.00 91.56 84 GLU A O 1
ATOM 606 N N . ALA A 1 85 ? 12.621 -1.157 -8.548 1.00 93.94 85 ALA A N 1
ATOM 607 C CA . ALA A 1 85 ? 11.259 -0.655 -8.729 1.00 93.94 85 ALA A CA 1
ATOM 608 C C . ALA A 1 85 ? 11.109 0.156 -10.027 1.00 93.94 85 ALA A C 1
ATOM 610 O O . ALA A 1 85 ? 10.107 0.017 -10.727 1.00 93.94 85 ALA A O 1
ATOM 611 N N . ARG A 1 86 ? 12.103 0.984 -10.378 1.00 97.19 86 ARG A N 1
ATOM 612 C CA . ARG A 1 86 ? 12.103 1.715 -11.656 1.00 97.19 86 ARG A CA 1
ATOM 613 C C . ARG A 1 86 ? 12.265 0.777 -12.850 1.00 97.19 86 ARG A C 1
ATOM 615 O O . ARG A 1 86 ? 11.501 0.909 -13.798 1.00 97.19 86 ARG A O 1
ATOM 622 N N . ALA A 1 87 ? 13.165 -0.204 -12.767 1.00 96.25 87 ALA A N 1
ATOM 623 C CA . ALA A 1 87 ? 13.346 -1.203 -13.822 1.00 96.25 87 ALA A CA 1
ATOM 624 C C . ALA A 1 87 ? 12.065 -2.023 -14.067 1.00 96.25 87 ALA A C 1
ATOM 626 O O . ALA A 1 87 ? 11.673 -2.247 -15.209 1.00 96.25 87 ALA A O 1
ATOM 627 N N . VAL A 1 88 ? 11.355 -2.410 -13.001 1.00 95.19 88 VAL A N 1
ATOM 628 C CA . VAL A 1 88 ? 10.038 -3.058 -13.096 1.00 95.19 88 VAL A CA 1
ATOM 629 C C . VAL A 1 88 ? 8.996 -2.133 -13.725 1.00 95.19 88 VAL A C 1
ATOM 631 O O . VAL A 1 88 ? 8.203 -2.582 -14.548 1.00 95.19 88 VAL A O 1
ATOM 634 N N . ALA A 1 89 ? 8.966 -0.853 -13.349 1.00 97.50 89 ALA A N 1
ATOM 635 C CA . ALA A 1 89 ? 8.024 0.105 -13.921 1.00 97.50 89 ALA A CA 1
ATOM 636 C C . ALA A 1 89 ? 8.235 0.284 -15.433 1.00 97.50 89 ALA A C 1
ATOM 638 O O . ALA A 1 89 ? 7.269 0.242 -16.194 1.00 97.50 89 ALA A O 1
ATOM 639 N N . GLU A 1 90 ? 9.490 0.438 -15.862 1.00 98.00 90 GLU A N 1
ATOM 640 C CA . GLU A 1 90 ? 9.878 0.523 -17.274 1.00 98.00 90 GLU A CA 1
ATOM 641 C C . GLU A 1 90 ? 9.485 -0.760 -18.013 1.00 98.00 90 GLU A C 1
ATOM 643 O O . GLU A 1 90 ? 8.677 -0.714 -18.946 1.00 98.00 90 GLU A O 1
ATOM 648 N N . GLY A 1 91 ? 9.934 -1.915 -17.510 1.00 97.62 91 GLY A N 1
ATOM 649 C CA . GLY A 1 91 ? 9.641 -3.220 -18.097 1.00 97.62 91 GLY A CA 1
ATOM 650 C C . GLY A 1 91 ? 8.143 -3.518 -18.210 1.00 97.62 91 GLY A C 1
ATOM 651 O O . GLY A 1 91 ? 7.711 -4.097 -19.204 1.00 97.62 91 GLY A O 1
ATOM 652 N N . LEU A 1 92 ? 7.320 -3.085 -17.247 1.00 96.56 92 LEU A N 1
ATOM 653 C CA . LEU A 1 92 ? 5.866 -3.264 -17.308 1.00 96.56 92 LEU A CA 1
ATOM 654 C C . LEU A 1 92 ? 5.272 -2.511 -18.503 1.00 96.56 92 LEU A C 1
ATOM 656 O O . LEU A 1 92 ? 4.501 -3.083 -19.276 1.00 96.56 92 LEU A O 1
ATOM 660 N N . THR A 1 93 ? 5.663 -1.246 -18.675 1.00 97.62 93 THR A N 1
ATOM 661 C CA . THR A 1 93 ? 5.160 -0.407 -19.772 1.00 97.62 93 THR A CA 1
ATOM 662 C C . THR A 1 93 ? 5.651 -0.854 -21.149 1.00 97.62 93 THR A C 1
ATOM 664 O O . THR A 1 93 ? 4.947 -0.653 -22.139 1.00 97.62 93 THR A O 1
ATOM 667 N N . GLU A 1 94 ? 6.816 -1.503 -21.214 1.00 97.38 94 GLU A N 1
ATOM 668 C CA . GLU A 1 94 ? 7.368 -2.082 -22.442 1.00 97.38 94 GLU A CA 1
ATOM 669 C C . GLU A 1 94 ? 6.697 -3.408 -22.822 1.00 97.38 94 GLU A C 1
ATOM 671 O O . GLU A 1 94 ? 6.351 -3.614 -23.987 1.00 97.38 94 GLU A O 1
ATOM 676 N N . ARG A 1 95 ? 6.486 -4.309 -21.853 1.00 96.81 95 ARG A N 1
ATOM 677 C CA . ARG A 1 95 ? 5.943 -5.657 -22.106 1.00 96.81 95 ARG A CA 1
ATOM 678 C C . ARG A 1 95 ? 4.431 -5.683 -22.266 1.00 96.81 95 ARG A C 1
ATOM 680 O O . ARG A 1 95 ? 3.906 -6.497 -23.024 1.00 96.81 95 ARG A O 1
ATOM 687 N N . VAL A 1 96 ? 3.721 -4.795 -21.571 1.00 95.94 96 VAL A N 1
ATOM 688 C CA . VAL A 1 96 ? 2.257 -4.721 -21.608 1.00 95.94 96 VAL A CA 1
ATOM 689 C C . VAL A 1 96 ? 1.833 -3.351 -22.122 1.00 95.94 96 VAL A C 1
ATOM 691 O O . VAL A 1 96 ? 1.570 -2.417 -21.360 1.00 95.94 96 VAL A O 1
ATOM 694 N N . GLN A 1 97 ? 1.746 -3.235 -23.448 1.00 94.88 97 GLN A N 1
ATOM 695 C CA . GLN A 1 97 ? 1.385 -1.987 -24.113 1.00 94.88 97 GLN A CA 1
ATOM 696 C C . GLN A 1 97 ? 0.035 -1.450 -23.612 1.00 94.88 97 GLN A C 1
ATOM 698 O O . GLN A 1 97 ? -0.976 -2.153 -23.609 1.00 94.88 97 GLN A O 1
ATOM 703 N N . GLY A 1 98 ? 0.017 -0.173 -23.229 1.00 93.75 98 GLY A N 1
ATOM 704 C CA . GLY A 1 98 ? -1.171 0.503 -22.702 1.00 93.75 98 GLY A CA 1
ATOM 705 C C . GLY A 1 98 ? -1.274 0.507 -21.176 1.00 93.75 98 GLY A C 1
ATOM 706 O O . GLY A 1 98 ? -2.232 1.077 -20.656 1.00 93.75 98 GLY A O 1
ATOM 707 N N . THR A 1 99 ? -0.324 -0.102 -20.460 1.00 96.56 99 THR A N 1
ATOM 708 C CA . THR A 1 99 ? -0.191 0.080 -19.008 1.00 96.56 99 THR A CA 1
ATOM 709 C C . THR A 1 99 ? 0.440 1.428 -18.674 1.00 96.56 99 THR A C 1
ATOM 711 O O . THR A 1 99 ? 1.237 1.971 -19.439 1.00 96.56 99 THR A O 1
ATOM 714 N N . SER A 1 100 ? 0.072 1.966 -17.514 1.00 97.38 100 SER A N 1
ATOM 715 C CA . SER A 1 100 ? 0.524 3.268 -17.027 1.00 97.38 100 SER A CA 1
ATOM 716 C C . SER A 1 100 ? 0.954 3.144 -15.575 1.00 97.38 100 SER A C 1
ATOM 718 O O . SER A 1 100 ? 0.285 2.467 -14.790 1.00 97.38 100 SER A O 1
ATOM 720 N N . VAL A 1 101 ? 2.038 3.824 -15.206 1.00 97.81 101 VAL A N 1
ATOM 721 C CA . VAL A 1 101 ? 2.643 3.702 -13.876 1.00 97.81 101 VAL A CA 1
ATOM 722 C C . VAL A 1 101 ? 2.804 5.059 -13.201 1.00 97.81 101 VAL A C 1
ATOM 724 O O . VAL A 1 101 ? 3.210 6.028 -13.839 1.00 97.81 101 VAL A O 1
ATOM 727 N N . PHE A 1 102 ? 2.544 5.122 -11.893 1.00 97.81 102 PHE A N 1
ATOM 728 C CA . PHE A 1 102 ? 3.105 6.160 -11.027 1.00 97.81 102 PHE A CA 1
ATOM 729 C C . PHE A 1 102 ? 4.135 5.568 -10.066 1.00 97.81 102 PHE A C 1
ATOM 731 O O . PHE A 1 102 ? 3.953 4.477 -9.526 1.00 97.81 102 PHE A O 1
ATOM 738 N N . LEU A 1 103 ? 5.199 6.318 -9.821 1.00 98.19 103 LEU A N 1
ATOM 739 C CA . LEU A 1 103 ? 6.245 5.995 -8.874 1.00 98.19 103 LEU A CA 1
ATOM 740 C C . LEU A 1 103 ? 5.919 6.544 -7.484 1.00 98.19 103 LEU A C 1
ATOM 742 O O . LEU A 1 103 ? 5.278 7.593 -7.342 1.00 98.19 103 LEU A O 1
ATOM 746 N N . PHE A 1 104 ? 6.381 5.844 -6.448 1.00 96.31 104 PHE A N 1
ATOM 747 C CA . PHE A 1 104 ? 6.326 6.311 -5.060 1.00 96.31 104 PHE A CA 1
ATOM 748 C C . PHE A 1 104 ? 7.555 5.880 -4.243 1.00 96.31 104 PHE A C 1
ATOM 750 O O . PHE A 1 104 ? 8.323 4.994 -4.627 1.00 96.31 104 PHE A O 1
ATOM 757 N N . GLY A 1 105 ? 7.725 6.506 -3.079 1.00 95.56 105 GLY A N 1
ATOM 758 C CA . GLY A 1 105 ? 8.809 6.228 -2.141 1.00 95.56 105 GLY A CA 1
ATOM 759 C C . GLY A 1 105 ? 10.178 6.559 -2.734 1.00 95.56 105 GLY A C 1
ATOM 760 O O . GLY A 1 105 ? 10.319 7.526 -3.476 1.00 95.56 105 GLY A O 1
ATOM 761 N N . TRP A 1 106 ? 11.197 5.753 -2.444 1.00 95.69 106 TRP A N 1
ATOM 762 C CA . TRP A 1 106 ? 12.559 5.972 -2.948 1.00 95.69 106 TRP A CA 1
ATOM 763 C C . TRP A 1 106 ? 12.682 5.855 -4.477 1.00 95.69 106 TRP A C 1
ATOM 765 O O . TRP A 1 106 ? 13.681 6.302 -5.046 1.00 95.69 106 TRP A O 1
ATOM 775 N N . ALA A 1 107 ? 11.675 5.291 -5.154 1.00 97.25 107 ALA A N 1
ATOM 776 C CA . ALA A 1 107 ? 11.622 5.235 -6.611 1.00 97.25 107 ALA A CA 1
ATOM 777 C C . ALA A 1 107 ? 11.184 6.571 -7.248 1.00 97.25 107 ALA A C 1
ATOM 779 O O . ALA A 1 107 ? 11.626 6.875 -8.355 1.00 97.25 107 ALA A O 1
ATOM 780 N N . ASP A 1 108 ? 10.367 7.373 -6.552 1.00 97.81 108 ASP A N 1
ATOM 781 C CA . ASP A 1 108 ? 9.836 8.664 -7.020 1.00 97.81 108 ASP A CA 1
ATOM 782 C C . ASP A 1 108 ? 10.884 9.771 -6.870 1.00 97.81 108 ASP A C 1
ATOM 784 O O . ASP A 1 108 ? 10.979 10.415 -5.833 1.00 97.81 108 ASP A O 1
ATOM 788 N N . LEU A 1 109 ? 11.705 10.005 -7.889 1.00 94.75 109 LEU A N 1
ATOM 789 C CA . LEU A 1 109 ? 12.735 11.045 -7.843 1.00 94.75 109 LEU A CA 1
ATOM 790 C C . LEU A 1 109 ? 12.293 12.334 -8.554 1.00 94.75 109 LEU A C 1
ATOM 792 O O . LEU A 1 109 ? 11.607 12.271 -9.572 1.00 94.75 109 LEU A O 1
ATOM 796 N N . PRO A 1 110 ? 12.710 13.517 -8.056 1.00 95.25 110 PRO A N 1
ATOM 797 C CA . PRO A 1 110 ? 13.587 13.736 -6.896 1.00 95.25 110 PRO A CA 1
ATOM 798 C C . PRO A 1 110 ? 12.850 13.850 -5.545 1.00 95.25 110 PRO A C 1
ATOM 800 O O . PRO A 1 110 ? 13.502 13.977 -4.514 1.00 95.25 110 PRO A O 1
ATOM 803 N N . LEU A 1 111 ? 11.513 13.856 -5.535 1.00 95.56 111 LEU A N 1
ATOM 804 C CA . LEU A 1 111 ? 10.713 14.275 -4.373 1.00 95.56 111 LEU A CA 1
ATOM 805 C C . LEU A 1 111 ? 10.542 13.202 -3.285 1.00 95.56 111 LEU A C 1
ATOM 807 O O . LEU A 1 111 ? 10.217 13.537 -2.150 1.00 95.56 111 LEU A O 1
ATOM 811 N N . GLN A 1 112 ? 10.730 11.933 -3.635 1.00 95.19 112 GLN A N 1
ATOM 812 C CA . GLN A 1 112 ? 10.539 10.744 -2.802 1.00 95.19 112 GLN A CA 1
ATOM 813 C C . GLN A 1 112 ? 9.212 10.735 -2.036 1.00 95.19 112 GLN A C 1
ATOM 815 O O . GLN A 1 112 ? 9.161 10.426 -0.843 1.00 95.19 112 GLN A O 1
ATOM 820 N N . ARG A 1 113 ? 8.111 11.098 -2.706 1.00 94.75 113 ARG A N 1
ATOM 821 C CA . ARG A 1 113 ? 6.797 11.176 -2.057 1.00 94.75 113 ARG A CA 1
ATOM 822 C C . ARG A 1 113 ? 6.320 9.774 -1.695 1.00 94.75 113 ARG A C 1
ATOM 824 O O . ARG A 1 113 ? 6.326 8.866 -2.524 1.00 94.75 113 ARG A O 1
ATOM 831 N N . GLY A 1 114 ? 5.850 9.607 -0.462 1.00 91.19 114 GLY A N 1
ATOM 832 C CA . GLY A 1 114 ? 5.285 8.344 0.016 1.00 91.19 114 GLY A CA 1
ATOM 833 C C . GLY A 1 114 ? 4.022 7.917 -0.742 1.00 91.19 114 GLY A C 1
ATOM 834 O O . GLY A 1 114 ? 3.367 8.719 -1.418 1.00 91.19 114 GLY A O 1
ATOM 835 N N . LEU A 1 115 ? 3.650 6.643 -0.588 1.00 89.19 115 LEU A N 1
ATOM 836 C CA . LEU A 1 115 ? 2.503 6.038 -1.269 1.00 89.19 115 LEU A CA 1
ATOM 837 C C . LEU A 1 115 ? 1.195 6.799 -1.001 1.00 89.19 115 LEU A C 1
ATOM 839 O O . LEU A 1 115 ? 0.409 7.015 -1.922 1.00 89.19 115 LEU A O 1
ATOM 843 N N . ALA A 1 116 ? 0.975 7.248 0.237 1.00 85.56 116 ALA A N 1
ATOM 844 C CA . ALA A 1 116 ? -0.203 8.028 0.617 1.00 85.56 116 ALA A CA 1
ATOM 845 C C . ALA A 1 116 ? -0.363 9.300 -0.216 1.00 85.56 116 ALA A C 1
ATOM 847 O O . ALA A 1 116 ? -1.449 9.601 -0.714 1.00 85.56 116 ALA A O 1
ATOM 848 N N . GLN A 1 117 ? 0.732 10.052 -0.347 1.00 90.44 117 GLN A N 1
ATOM 849 C CA . GLN A 1 117 ? 0.743 11.312 -1.071 1.00 90.44 117 GLN A CA 1
ATOM 850 C C . GLN A 1 117 ? 0.524 11.057 -2.560 1.00 90.44 117 GLN A C 1
ATOM 852 O O . GLN A 1 117 ? -0.347 11.679 -3.157 1.00 90.44 117 GLN A O 1
ATOM 857 N N . ARG A 1 118 ? 1.222 10.076 -3.142 1.00 94.44 118 ARG A N 1
ATOM 858 C CA . ARG A 1 118 ? 1.053 9.726 -4.559 1.00 94.44 118 ARG A CA 1
ATOM 859 C C . ARG A 1 118 ? -0.359 9.230 -4.872 1.00 94.44 118 ARG A C 1
ATOM 861 O O . ARG A 1 118 ? -0.945 9.660 -5.857 1.00 94.44 118 ARG A O 1
ATOM 868 N N . ARG A 1 119 ? -0.972 8.427 -3.998 1.00 91.25 119 ARG A N 1
ATOM 869 C CA . ARG A 1 119 ? -2.387 8.035 -4.122 1.00 91.25 119 ARG A CA 1
ATOM 870 C C . ARG A 1 119 ? -3.330 9.241 -4.123 1.00 91.25 119 ARG A C 1
ATOM 872 O O . ARG A 1 119 ? -4.288 9.254 -4.893 1.00 91.25 119 ARG A O 1
ATOM 879 N N . LYS A 1 120 ? -3.074 10.257 -3.290 1.00 90.00 120 LYS A N 1
ATOM 880 C CA . LYS A 1 120 ? -3.851 11.510 -3.307 1.00 90.00 120 LYS A CA 1
ATOM 881 C C . LYS A 1 120 ? -3.654 12.267 -4.620 1.00 90.00 120 LYS A C 1
ATOM 883 O O . LYS A 1 120 ? -4.653 12.643 -5.226 1.00 90.00 120 LYS A O 1
ATOM 888 N N . ASP A 1 121 ? -2.410 12.422 -5.077 1.00 93.06 121 ASP A N 1
ATOM 889 C CA . ASP A 1 121 ? -2.079 13.084 -6.349 1.00 93.06 121 ASP A CA 1
ATOM 890 C C . ASP A 1 121 ? -2.805 12.420 -7.537 1.00 93.06 121 ASP A C 1
ATOM 892 O O . ASP A 1 121 ? -3.267 13.102 -8.447 1.00 93.06 121 ASP A O 1
ATOM 896 N N . MET A 1 122 ? -2.951 11.091 -7.501 1.00 93.50 122 MET A N 1
ATOM 897 C CA . MET A 1 122 ? -3.591 10.285 -8.550 1.00 93.50 122 MET A CA 1
ATOM 898 C C . MET A 1 122 ? -5.103 10.104 -8.365 1.00 93.50 122 MET A C 1
ATOM 900 O O . MET A 1 122 ? -5.715 9.299 -9.060 1.00 93.50 122 MET A O 1
ATOM 904 N N . SER A 1 123 ? -5.731 10.815 -7.421 1.00 89.69 123 SER A N 1
ATOM 905 C CA . SER A 1 123 ? -7.167 10.673 -7.128 1.00 89.69 123 SER A CA 1
ATOM 906 C C . SER A 1 123 ? -7.603 9.236 -6.777 1.00 89.69 123 SER A C 1
ATOM 908 O O . SER A 1 123 ? -8.768 8.880 -6.939 1.00 89.69 123 SER A O 1
ATOM 910 N N . TRP A 1 124 ? -6.694 8.417 -6.234 1.00 86.69 124 TRP A N 1
ATOM 911 C CA . TRP A 1 124 ? -6.879 6.975 -5.994 1.00 86.69 124 TRP A CA 1
ATOM 912 C C . TRP A 1 124 ? -8.035 6.650 -5.038 1.00 86.69 124 TRP A C 1
ATOM 914 O O . TRP A 1 124 ? -8.674 5.614 -5.161 1.00 86.69 124 TRP A O 1
ATOM 924 N N . PHE A 1 125 ? -8.349 7.547 -4.100 1.00 82.69 125 PHE A N 1
ATOM 925 C CA . PHE A 1 125 ? -9.443 7.355 -3.138 1.00 82.69 125 PHE A CA 1
ATOM 926 C C . PHE A 1 125 ? -10.831 7.725 -3.688 1.00 82.69 125 PHE A C 1
ATOM 928 O O . PHE A 1 125 ? -11.832 7.544 -2.992 1.00 82.69 125 PHE A O 1
ATOM 935 N N . GLN A 1 126 ? -10.918 8.274 -4.903 1.00 84.06 126 GLN A N 1
ATOM 936 C CA . GLN A 1 126 ? -12.199 8.605 -5.522 1.00 84.06 126 GLN A CA 1
ATOM 937 C C . GLN A 1 126 ? -12.854 7.342 -6.086 1.00 84.06 126 GLN A C 1
ATOM 939 O O . GLN A 1 126 ? -12.189 6.480 -6.646 1.00 84.06 126 GLN A O 1
ATOM 944 N N . LYS A 1 127 ? -14.185 7.240 -5.977 1.00 74.81 127 LYS A N 1
ATOM 945 C CA . LYS A 1 127 ? -14.926 6.061 -6.457 1.00 74.81 127 LYS A CA 1
ATOM 946 C C . LYS A 1 127 ? -14.868 5.900 -7.983 1.00 74.81 127 LYS A C 1
ATOM 948 O O . LYS A 1 127 ? -14.904 4.778 -8.462 1.00 74.81 127 LYS A O 1
ATOM 953 N N . ASN A 1 128 ? -14.810 7.010 -8.723 1.00 78.00 128 ASN A N 1
ATOM 954 C CA . ASN A 1 128 ? -14.761 7.048 -10.188 1.00 78.00 128 ASN A CA 1
ATOM 955 C C . ASN A 1 128 ? -13.876 8.219 -10.648 1.00 78.00 128 ASN A C 1
ATOM 957 O O . ASN A 1 128 ? -14.411 9.246 -11.071 1.00 78.00 128 ASN A O 1
ATOM 961 N N . PRO A 1 129 ? -12.547 8.116 -10.509 1.00 84.62 129 PRO A N 1
ATOM 962 C CA . PRO A 1 129 ? -11.659 9.179 -10.943 1.00 84.62 129 PRO A CA 1
ATOM 963 C C . PRO A 1 129 ? -11.651 9.276 -12.469 1.00 84.62 129 PRO A C 1
ATOM 965 O O . PRO A 1 129 ? -11.733 8.270 -13.181 1.00 84.62 129 PRO A O 1
ATOM 968 N N . ASP A 1 130 ? -11.533 10.502 -12.970 1.00 87.81 130 ASP A N 1
ATOM 969 C CA . ASP A 1 130 ? -11.316 10.750 -14.390 1.00 87.81 130 ASP A CA 1
ATOM 970 C C . ASP A 1 130 ? -9.857 10.434 -14.744 1.00 87.81 130 ASP A C 1
ATOM 972 O O . ASP A 1 130 ? -8.959 11.261 -14.576 1.00 87.81 130 ASP A O 1
ATOM 976 N N . LEU A 1 131 ? -9.625 9.212 -15.232 1.00 87.00 131 LEU A N 1
ATOM 977 C CA . LEU A 1 131 ? -8.2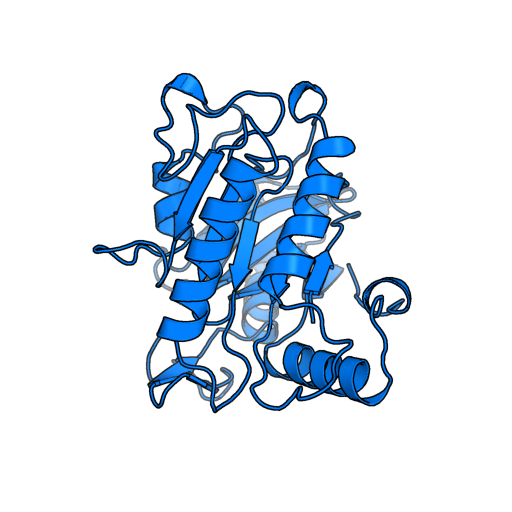93 8.742 -15.620 1.00 87.00 131 LEU A CA 1
ATOM 978 C C . LEU A 1 131 ? -7.642 9.610 -16.709 1.00 87.00 131 LEU A C 1
ATOM 980 O O . LEU A 1 131 ? -6.421 9.620 -16.815 1.00 87.00 131 LEU A O 1
ATOM 984 N N . THR A 1 132 ? -8.419 10.371 -17.489 1.00 84.75 132 THR A N 1
ATOM 985 C CA . THR A 1 132 ? -7.870 11.234 -18.549 1.00 84.75 132 THR A CA 1
ATOM 986 C C . THR A 1 132 ? -7.131 12.456 -18.005 1.00 84.75 132 THR A C 1
ATOM 988 O O . THR A 1 132 ? -6.296 13.030 -18.701 1.00 84.75 132 THR A O 1
ATOM 991 N N . GLN A 1 133 ? -7.398 12.829 -16.749 1.00 87.62 133 GLN A N 1
ATOM 992 C CA . GLN A 1 133 ? -6.713 13.922 -16.052 1.00 87.62 133 GLN A CA 1
ATOM 993 C C . GLN A 1 133 ? -5.477 13.444 -15.287 1.00 87.62 133 GLN A C 1
ATOM 995 O O . GLN A 1 133 ? -4.698 14.258 -14.790 1.00 87.62 133 GLN A O 1
ATOM 1000 N N . ILE A 1 134 ? -5.287 12.128 -15.183 1.00 91.56 134 ILE A N 1
ATOM 1001 C CA . ILE A 1 134 ? -4.145 11.544 -14.499 1.00 91.56 134 ILE A CA 1
ATOM 1002 C C . ILE A 1 134 ? -2.942 11.566 -15.435 1.00 91.56 134 ILE A C 1
ATOM 1004 O O . ILE A 1 134 ? -2.962 10.993 -16.524 1.00 91.56 134 ILE A O 1
ATOM 1008 N N . ARG A 1 135 ? -1.858 12.186 -14.966 1.00 94.38 135 ARG A N 1
ATOM 1009 C CA . ARG A 1 135 ? -0.555 12.122 -15.620 1.00 94.38 135 ARG A CA 1
ATOM 1010 C C . ARG A 1 135 ? 0.296 11.035 -14.952 1.00 94.38 135 ARG A C 1
ATOM 1012 O O . ARG A 1 135 ? 0.729 11.254 -13.820 1.00 94.38 135 ARG A O 1
ATOM 1019 N N . PRO A 1 136 ? 0.537 9.895 -15.619 1.00 96.44 136 PRO A N 1
ATOM 1020 C CA . PRO A 1 136 ? 1.428 8.874 -15.099 1.00 96.44 136 PRO A CA 1
ATOM 1021 C C . PRO A 1 136 ? 2.884 9.328 -15.232 1.00 96.44 136 PRO A C 1
ATOM 1023 O O . PRO A 1 136 ? 3.204 10.226 -16.017 1.00 96.44 136 PRO A O 1
ATOM 1026 N N . ASP A 1 137 ? 3.759 8.697 -14.458 1.00 97.88 137 ASP A N 1
ATOM 1027 C CA . ASP A 1 137 ? 5.201 8.919 -14.540 1.00 97.88 137 ASP A CA 1
ATOM 1028 C C . ASP A 1 137 ? 5.810 8.119 -15.706 1.00 97.88 137 ASP A C 1
ATOM 1030 O O . ASP A 1 137 ? 6.734 8.605 -16.356 1.00 97.88 137 ASP A O 1
ATOM 1034 N N . LEU A 1 138 ? 5.262 6.931 -16.008 1.00 98.12 138 LEU A N 1
ATOM 1035 C CA . LEU A 1 138 ? 5.639 6.107 -17.161 1.00 98.12 138 LEU A CA 1
ATOM 1036 C C . LEU A 1 138 ? 4.412 5.583 -17.919 1.00 98.12 138 LEU A C 1
ATOM 1038 O O . LEU A 1 138 ? 3.355 5.329 -17.335 1.00 98.12 138 LEU A O 1
ATOM 1042 N N . GLY A 1 139 ? 4.587 5.368 -19.224 1.00 96.75 139 GLY A N 1
ATOM 1043 C CA . GLY A 1 139 ? 3.546 4.868 -20.124 1.00 96.75 139 GLY A CA 1
ATOM 1044 C C . GLY A 1 139 ? 2.596 5.955 -20.659 1.00 96.75 139 GLY A C 1
ATOM 1045 O O . GLY A 1 139 ? 2.749 7.141 -20.355 1.00 96.75 139 GLY A O 1
ATOM 1046 N N . PRO A 1 140 ? 1.622 5.576 -21.509 1.00 95.31 140 PRO A N 1
ATOM 1047 C CA . PRO A 1 140 ? 0.595 6.483 -22.026 1.00 95.31 140 PRO A CA 1
ATOM 1048 C C . PRO A 1 140 ? -0.385 6.921 -20.929 1.00 95.31 140 PRO A C 1
ATOM 1050 O O . PRO A 1 140 ? -0.354 6.403 -19.817 1.00 95.31 140 PRO A O 1
ATOM 1053 N N . ALA A 1 141 ? -1.300 7.842 -21.248 1.00 93.81 141 ALA A N 1
ATOM 1054 C CA . ALA A 1 141 ? -2.399 8.195 -20.347 1.00 93.81 141 ALA A CA 1
ATOM 1055 C C . ALA A 1 141 ? -3.214 6.940 -19.940 1.00 93.81 141 ALA A C 1
ATOM 1057 O O . ALA A 1 141 ? -3.488 6.109 -20.814 1.00 93.81 141 ALA A O 1
ATOM 1058 N N . PRO A 1 142 ? -3.621 6.790 -18.662 1.00 93.50 142 PRO A N 1
ATOM 1059 C CA . PRO A 1 142 ? -4.225 5.553 -18.174 1.00 93.50 142 PRO A CA 1
ATOM 1060 C C . PRO A 1 142 ? -5.546 5.226 -18.871 1.00 93.50 142 PRO A C 1
ATOM 1062 O O . PRO A 1 142 ? -6.525 5.973 -18.803 1.00 93.50 142 PRO A O 1
ATOM 1065 N N . GLY A 1 143 ? -5.586 4.072 -19.535 1.00 90.12 143 GLY A N 1
ATOM 1066 C CA . GLY A 1 143 ? -6.803 3.531 -20.133 1.00 90.12 143 GLY A CA 1
ATOM 1067 C C . GLY A 1 143 ? -7.652 2.767 -19.115 1.00 90.12 143 GLY A C 1
ATOM 1068 O O . GLY A 1 143 ? -7.139 2.211 -18.151 1.00 90.12 143 GLY A O 1
ATOM 1069 N N . ARG A 1 144 ? -8.965 2.644 -19.355 1.00 88.62 144 ARG A N 1
ATOM 1070 C CA . ARG A 1 144 ? -9.869 1.907 -18.442 1.00 88.62 144 ARG A CA 1
ATOM 1071 C C . ARG A 1 144 ? -9.640 0.391 -18.404 1.00 88.62 144 ARG A C 1
ATOM 1073 O O . ARG A 1 144 ? -10.209 -0.250 -17.536 1.00 88.62 144 ARG A O 1
ATOM 1080 N N . GLN A 1 145 ? -8.898 -0.187 -19.352 1.00 90.50 145 GLN A N 1
ATOM 1081 C CA . GLN A 1 145 ? -8.663 -1.636 -19.418 1.00 90.50 145 GLN A CA 1
ATOM 1082 C C . GLN A 1 145 ? -7.684 -2.103 -18.336 1.00 90.50 145 GLN A C 1
ATOM 1084 O O . GLN A 1 145 ? -7.994 -3.028 -17.593 1.00 90.50 145 GLN A O 1
ATOM 1089 N N . TYR A 1 146 ? -6.521 -1.456 -18.238 1.00 92.00 146 TYR A N 1
ATOM 1090 C CA . TYR A 1 146 ? -5.497 -1.796 -17.246 1.00 92.00 146 TYR A CA 1
ATOM 1091 C C . TYR A 1 146 ? -5.464 -0.824 -16.077 1.00 92.00 146 TYR A C 1
ATOM 1093 O O . TYR A 1 146 ? -5.027 -1.205 -14.997 1.00 92.00 146 TYR A O 1
ATOM 1101 N N . GLY A 1 147 ? -5.954 0.401 -16.275 1.00 92.81 147 GLY A N 1
ATOM 1102 C CA . GLY A 1 147 ? -5.942 1.435 -15.259 1.00 92.81 147 GLY A CA 1
ATOM 1103 C C . GLY A 1 147 ? -4.541 1.996 -15.009 1.00 92.81 147 GLY A C 1
ATOM 1104 O O . GLY A 1 147 ? -3.771 2.190 -15.949 1.00 92.81 147 GLY A O 1
ATOM 1105 N N . LEU A 1 148 ? -4.234 2.286 -13.748 1.00 94.69 148 LEU A N 1
ATOM 1106 C CA . LEU A 1 148 ? -2.982 2.885 -13.295 1.00 94.69 148 LEU A CA 1
ATOM 1107 C C . LEU A 1 148 ? -2.355 2.030 -12.184 1.00 94.69 148 LEU A C 1
ATOM 1109 O O . LEU A 1 148 ? -2.993 1.786 -11.160 1.00 94.69 148 LEU A O 1
ATOM 1113 N N . THR A 1 149 ? -1.095 1.642 -12.366 1.00 95.12 149 THR A N 1
ATOM 1114 C CA . THR A 1 149 ? -0.316 0.852 -11.403 1.00 95.12 149 THR A CA 1
ATOM 1115 C C . THR A 1 149 ? 0.615 1.756 -10.599 1.00 95.12 149 THR A C 1
ATOM 1117 O O . THR A 1 149 ? 1.332 2.577 -11.163 1.00 95.12 149 THR A O 1
ATOM 1120 N N . GLY A 1 150 ? 0.651 1.615 -9.276 1.00 95.62 150 GLY A N 1
ATOM 1121 C CA . GLY A 1 150 ? 1.689 2.246 -8.460 1.00 95.62 150 GLY A CA 1
ATOM 1122 C C . GLY A 1 150 ? 2.882 1.320 -8.272 1.00 95.62 150 GLY A C 1
ATOM 1123 O O . GLY A 1 150 ? 2.726 0.227 -7.738 1.00 95.62 150 GLY A O 1
ATOM 1124 N N . VAL A 1 151 ? 4.082 1.748 -8.648 1.00 96.38 151 VAL A N 1
ATOM 1125 C CA . VAL A 1 151 ? 5.319 0.973 -8.461 1.00 96.38 151 VAL A CA 1
ATOM 1126 C C . VAL A 1 151 ? 6.273 1.771 -7.592 1.00 96.38 151 VAL A C 1
ATOM 1128 O O . VAL A 1 151 ? 6.447 2.969 -7.783 1.00 96.38 151 VAL A O 1
ATOM 1131 N N . GLY A 1 152 ? 6.891 1.151 -6.599 1.00 94.94 152 GLY A N 1
ATOM 1132 C CA . GLY A 1 152 ? 7.761 1.917 -5.723 1.00 94.94 152 GLY A CA 1
ATOM 1133 C C . GLY A 1 152 ? 8.489 1.084 -4.704 1.00 94.94 152 GLY A C 1
ATOM 1134 O O . GLY A 1 152 ? 8.316 -0.126 -4.608 1.00 94.94 152 GLY A O 1
ATOM 1135 N N . SER A 1 153 ? 9.307 1.768 -3.922 1.00 92.50 153 SER A N 1
ATOM 1136 C CA . SER A 1 153 ? 10.078 1.156 -2.851 1.00 92.50 153 SER A CA 1
ATOM 1137 C C . SER A 1 153 ? 10.054 2.043 -1.623 1.00 92.50 153 SER A C 1
ATOM 1139 O O . SER A 1 153 ? 10.211 3.259 -1.728 1.00 92.50 153 SER A O 1
ATOM 1141 N N . SER A 1 154 ? 9.884 1.453 -0.453 1.00 91.56 154 SER A N 1
ATOM 1142 C CA . SER A 1 154 ? 9.807 2.185 0.807 1.00 91.56 154 SER A CA 1
ATOM 1143 C C . SER A 1 154 ? 10.257 1.285 1.955 1.00 91.56 154 SER A C 1
ATOM 1145 O O . SER A 1 154 ? 10.471 0.087 1.754 1.00 91.56 154 SER A O 1
ATOM 1147 N N . PRO A 1 155 ? 10.342 1.811 3.185 1.00 88.62 155 PRO A N 1
ATOM 1148 C CA . PRO A 1 155 ? 10.248 0.964 4.361 1.00 88.62 155 PRO A CA 1
ATOM 1149 C C . PRO A 1 155 ? 8.976 0.109 4.306 1.00 88.62 155 PRO A C 1
ATOM 1151 O O . PRO A 1 155 ? 8.000 0.466 3.633 1.00 88.62 155 PRO A O 1
ATOM 1154 N N . TYR A 1 156 ? 8.993 -1.009 5.025 1.00 83.25 156 TYR A N 1
ATOM 1155 C CA . TYR A 1 156 ? 7.869 -1.935 5.081 1.00 83.25 156 TYR A CA 1
ATOM 1156 C C . TYR A 1 156 ? 6.560 -1.238 5.516 1.00 83.25 156 TYR A C 1
ATOM 1158 O O . TYR A 1 156 ? 6.572 -0.341 6.364 1.00 83.25 156 TYR A O 1
ATOM 1166 N N . VAL A 1 157 ? 5.428 -1.662 4.946 1.00 83.19 157 VAL A N 1
ATOM 1167 C CA . VAL A 1 157 ? 4.081 -1.196 5.318 1.00 83.19 157 VAL A CA 1
ATOM 1168 C C . VAL A 1 157 ? 3.241 -2.400 5.734 1.00 83.19 157 VAL A C 1
ATOM 1170 O O . VAL A 1 157 ? 3.053 -3.326 4.945 1.00 83.19 157 VAL A O 1
ATOM 1173 N N . MET A 1 158 ? 2.722 -2.383 6.963 1.00 84.44 158 MET A N 1
ATOM 1174 C CA . MET A 1 158 ? 1.829 -3.434 7.466 1.00 84.44 158 MET A CA 1
ATOM 1175 C C . MET A 1 158 ? 0.387 -3.130 7.070 1.00 84.44 158 MET A C 1
ATOM 1177 O O . MET A 1 158 ? -0.052 -1.993 7.218 1.00 84.44 158 MET A O 1
ATOM 1181 N N . ASN A 1 159 ? -0.390 -4.139 6.679 1.00 83.50 159 ASN A N 1
ATOM 1182 C CA . ASN A 1 159 ? -1.842 -3.997 6.573 1.00 83.50 159 ASN A CA 1
ATOM 1183 C C . ASN A 1 159 ? -2.516 -4.718 7.747 1.00 83.50 159 ASN A C 1
ATOM 1185 O O . ASN A 1 159 ? -2.247 -5.893 8.007 1.00 83.50 159 ASN A O 1
ATOM 1189 N N . CYS A 1 160 ? -3.381 -4.013 8.469 1.00 85.38 160 CYS A N 1
ATOM 1190 C CA . CYS A 1 160 ? -4.078 -4.510 9.650 1.00 85.38 160 CYS A CA 1
ATOM 1191 C C . CYS A 1 160 ? -5.554 -4.127 9.571 1.00 85.38 160 CYS A C 1
ATOM 1193 O O . CYS A 1 160 ? -5.894 -2.945 9.553 1.00 85.38 160 CYS A O 1
ATOM 1195 N N . ASN A 1 161 ? -6.428 -5.125 9.560 1.00 89.06 161 ASN A N 1
ATOM 1196 C CA . ASN A 1 161 ? -7.866 -4.932 9.508 1.00 89.06 161 ASN A CA 1
ATOM 1197 C C . ASN A 1 161 ? -8.491 -5.365 10.831 1.00 89.06 161 ASN A C 1
ATOM 1199 O O . ASN A 1 161 ? -8.235 -6.466 11.321 1.00 89.06 161 ASN A O 1
ATOM 1203 N N . VAL A 1 162 ? -9.332 -4.508 11.409 1.00 92.44 162 VAL A N 1
ATOM 1204 C CA . VAL A 1 162 ? -10.090 -4.820 12.626 1.00 92.44 162 VAL A CA 1
ATOM 1205 C C . VAL A 1 162 ? -11.576 -4.761 12.309 1.00 92.44 162 VAL A C 1
ATOM 1207 O O . VAL A 1 162 ? -12.097 -3.701 11.964 1.00 92.44 162 VAL A O 1
ATOM 1210 N N . THR A 1 163 ? -12.276 -5.884 12.450 1.00 93.88 163 THR A N 1
ATOM 1211 C CA . THR A 1 163 ? -13.718 -5.950 12.180 1.00 93.88 163 THR A CA 1
ATOM 1212 C C . THR A 1 163 ? -14.490 -5.628 13.451 1.00 93.88 163 THR A C 1
ATOM 1214 O O . THR A 1 163 ? -14.336 -6.313 14.466 1.00 93.88 163 THR A O 1
ATOM 1217 N N . ILE A 1 164 ? -15.332 -4.596 13.407 1.00 95.88 164 ILE A N 1
ATOM 1218 C CA . ILE A 1 164 ? -16.241 -4.239 14.502 1.00 95.88 164 ILE A CA 1
ATOM 1219 C C . ILE A 1 164 ? -17.580 -4.959 14.324 1.00 95.88 164 ILE A C 1
ATOM 1221 O O . ILE A 1 164 ? -18.068 -5.114 13.206 1.00 95.88 164 ILE A O 1
ATOM 1225 N N . ASP A 1 165 ? -18.194 -5.400 15.420 1.00 95.31 165 ASP A N 1
ATOM 1226 C CA . ASP A 1 165 ? -19.502 -6.062 15.404 1.00 95.31 165 ASP A CA 1
ATOM 1227 C C . ASP A 1 165 ? -20.640 -5.040 15.311 1.00 95.31 165 ASP A C 1
ATOM 1229 O O . ASP A 1 165 ? -21.376 -4.779 16.259 1.00 95.31 165 ASP A O 1
ATOM 1233 N N . SER A 1 166 ? -20.708 -4.369 14.165 1.00 94.81 166 SER A N 1
ATOM 1234 C CA . SER A 1 166 ? -21.725 -3.376 13.840 1.00 94.81 166 SER A CA 1
ATOM 1235 C C . SER A 1 166 ? -21.833 -3.223 12.328 1.00 94.81 166 SER A C 1
ATOM 1237 O O . SER A 1 166 ? -20.843 -3.386 11.623 1.00 94.81 166 SER A O 1
ATOM 1239 N N . GLN A 1 167 ? -23.020 -2.875 11.831 1.00 95.56 167 GLN A N 1
ATOM 1240 C CA . GLN A 1 167 ? -23.255 -2.459 10.439 1.00 95.56 167 GLN A CA 1
ATOM 1241 C C . GLN A 1 167 ? -23.248 -0.933 10.274 1.00 95.56 167 GLN A C 1
ATOM 1243 O O . GLN A 1 167 ? -23.413 -0.416 9.167 1.00 95.56 167 GLN A O 1
ATOM 1248 N N . ASP A 1 168 ? -23.078 -0.194 11.372 1.00 96.06 168 ASP A N 1
ATOM 1249 C CA . ASP A 1 168 ? -23.124 1.260 11.362 1.00 96.06 168 ASP A CA 1
ATOM 1250 C C . ASP A 1 168 ? -21.841 1.850 10.755 1.00 96.06 168 ASP A C 1
ATOM 1252 O O . ASP A 1 168 ? -20.793 1.988 11.392 1.00 96.06 168 ASP A O 1
ATOM 1256 N N . MET A 1 169 ? -21.942 2.260 9.492 1.00 96.00 169 MET A N 1
ATOM 1257 C CA . MET A 1 169 ? -20.856 2.936 8.787 1.00 96.00 169 MET A CA 1
ATOM 1258 C C . MET A 1 169 ? -20.524 4.320 9.362 1.00 96.00 169 MET A C 1
ATOM 1260 O O . MET A 1 169 ? -19.421 4.816 9.128 1.00 96.00 169 MET A O 1
ATOM 1264 N N . VAL A 1 170 ? -21.440 4.980 10.081 1.00 97.31 170 VAL A N 1
ATOM 1265 C CA . VAL A 1 170 ? -21.151 6.245 10.775 1.00 97.31 170 VAL A CA 1
ATOM 1266 C C . VAL A 1 170 ? -20.222 5.977 11.953 1.00 97.31 170 VAL A C 1
ATOM 1268 O O . VAL A 1 170 ? -19.198 6.653 12.068 1.00 97.31 170 VAL A O 1
ATOM 1271 N N . LEU A 1 171 ? -20.513 4.946 12.752 1.00 96.81 171 LEU A N 1
ATOM 1272 C CA . LEU A 1 171 ? -19.617 4.462 13.803 1.00 96.81 171 LEU A CA 1
ATOM 1273 C C . LEU A 1 171 ? -18.235 4.118 13.240 1.00 96.81 171 LEU A C 1
ATOM 1275 O O . LEU A 1 171 ? -17.229 4.648 13.713 1.00 96.81 171 LEU A O 1
ATOM 1279 N N . GLY A 1 172 ? -18.183 3.287 12.196 1.00 97.31 172 GLY A N 1
ATOM 1280 C CA . GLY A 1 172 ? -16.918 2.879 11.588 1.00 97.31 172 GLY A CA 1
ATOM 1281 C C . GLY A 1 172 ? -16.088 4.057 11.079 1.00 97.31 172 GLY A C 1
ATOM 1282 O O . GLY A 1 172 ? -14.894 4.142 11.363 1.00 97.31 172 GLY A O 1
ATOM 1283 N N . ARG A 1 173 ? -16.714 5.019 10.385 1.00 97.19 173 ARG A N 1
ATOM 1284 C CA . ARG A 1 173 ? -16.032 6.246 9.936 1.00 97.19 173 ARG A CA 1
ATOM 1285 C C . ARG A 1 173 ? -15.542 7.102 11.101 1.00 97.19 173 ARG A C 1
ATOM 1287 O O . ARG A 1 173 ? -14.466 7.684 10.992 1.00 97.19 173 ARG A O 1
ATOM 1294 N N . GLY A 1 174 ? -16.292 7.166 12.201 1.00 97.88 174 GLY A N 1
ATOM 1295 C CA . GLY A 1 174 ? -15.870 7.850 13.423 1.00 97.88 174 GLY A CA 1
ATOM 1296 C C . GLY A 1 174 ? -14.614 7.224 14.029 1.00 97.88 174 GLY A C 1
ATOM 1297 O O . GLY A 1 174 ? -13.658 7.938 14.324 1.00 97.88 174 GLY A O 1
ATOM 1298 N N . ILE A 1 175 ? -14.575 5.892 14.132 1.00 97.88 175 ILE A N 1
ATOM 1299 C CA . ILE A 1 175 ? -13.402 5.146 14.614 1.00 97.88 175 ILE A CA 1
ATOM 1300 C C . ILE A 1 175 ? -12.208 5.353 13.676 1.00 97.88 175 ILE A C 1
ATOM 1302 O O . ILE A 1 175 ? -11.126 5.711 14.135 1.00 97.88 175 ILE A O 1
ATOM 1306 N N . ALA A 1 176 ? -12.408 5.199 12.364 1.00 97.00 176 ALA A N 1
ATOM 1307 C CA . ALA A 1 176 ? -11.367 5.445 11.370 1.00 97.00 176 ALA A CA 1
ATOM 1308 C C . ALA A 1 176 ? -10.826 6.881 11.461 1.00 97.00 176 ALA A C 1
ATOM 1310 O O . ALA A 1 176 ? -9.623 7.097 11.389 1.00 97.00 176 ALA A O 1
ATOM 1311 N N . SER A 1 177 ? -11.685 7.883 11.660 1.00 97.25 177 SER A N 1
ATOM 1312 C CA . SER A 1 177 ? -11.220 9.255 11.865 1.00 97.25 177 SER A CA 1
ATOM 1313 C C . SER A 1 177 ? -10.389 9.392 13.139 1.00 97.25 177 SER A C 1
ATOM 1315 O O . SER A 1 177 ? -9.369 10.060 13.106 1.00 97.25 177 SER A O 1
ATOM 1317 N N . ALA A 1 178 ? -10.797 8.765 14.242 1.00 97.62 178 ALA A N 1
ATOM 1318 C CA . ALA A 1 178 ? -10.127 8.905 15.532 1.00 97.62 178 ALA A CA 1
ATOM 1319 C C . ALA A 1 178 ? -8.736 8.248 15.593 1.00 97.62 178 ALA A C 1
ATOM 1321 O O . ALA A 1 178 ? -7.899 8.701 16.366 1.00 97.62 178 ALA A O 1
ATOM 1322 N N . ILE A 1 179 ? -8.482 7.186 14.817 1.00 97.31 179 ILE A N 1
ATOM 1323 C CA . ILE A 1 179 ? -7.179 6.493 14.833 1.00 97.31 179 ILE A CA 1
ATOM 1324 C C . ILE A 1 179 ? -6.216 6.952 13.734 1.00 97.31 179 ILE A C 1
ATOM 1326 O O . ILE A 1 179 ? -5.044 6.584 13.771 1.00 97.31 179 ILE A O 1
ATOM 1330 N N . ARG A 1 180 ? -6.698 7.727 12.757 1.00 96.19 180 ARG A N 1
ATOM 1331 C CA . ARG A 1 180 ? -5.894 8.250 11.647 1.00 96.19 180 ARG A CA 1
ATOM 1332 C C . ARG A 1 180 ? -4.772 9.141 12.174 1.00 96.19 180 ARG A C 1
ATOM 1334 O O . ARG A 1 180 ? -5.030 10.008 13.000 1.00 96.19 180 ARG A O 1
ATOM 1341 N N . GLU A 1 181 ? -3.569 9.009 11.618 1.00 94.56 181 GLU A N 1
ATOM 1342 C CA . GLU A 1 181 ? -2.394 9.786 12.051 1.00 94.56 181 GLU A CA 1
ATOM 1343 C C . GLU A 1 181 ? -2.612 11.309 12.055 1.00 94.56 181 GLU A C 1
ATOM 1345 O O . GLU A 1 181 ? -2.059 12.022 12.882 1.00 94.56 181 GLU A O 1
ATOM 1350 N N . SER A 1 182 ? -3.431 11.822 11.131 1.00 91.38 182 SER A N 1
ATOM 1351 C CA . SER A 1 182 ? -3.662 13.259 10.964 1.00 91.38 182 SER A CA 1
ATOM 1352 C C . SER A 1 182 ? -4.617 13.847 12.005 1.00 91.38 182 SER A C 1
ATOM 1354 O O . SER A 1 182 ? -4.941 15.030 11.936 1.00 91.38 182 SER A O 1
ATOM 1356 N N . THR A 1 183 ? -5.154 13.018 12.895 1.00 95.31 183 THR A N 1
ATOM 1357 C CA . THR A 1 183 ? -6.061 13.425 13.964 1.00 95.31 183 THR A CA 1
ATOM 1358 C C . THR A 1 183 ? -5.286 13.517 15.270 1.00 95.31 183 THR A C 1
ATOM 1360 O O . THR A 1 183 ? -4.424 12.688 15.543 1.00 95.31 183 THR A O 1
ATOM 1363 N N . ASP A 1 184 ? -5.589 14.531 16.080 1.00 93.81 184 ASP A N 1
ATOM 1364 C CA . ASP A 1 184 ? -4.979 14.677 17.401 1.00 93.81 184 ASP A CA 1
ATOM 1365 C C . ASP A 1 184 ? -5.271 13.442 18.272 1.00 93.81 184 ASP A C 1
ATOM 1367 O O . ASP A 1 184 ? -6.413 12.983 18.359 1.00 93.81 184 ASP A O 1
ATOM 1371 N N . GLY A 1 185 ? -4.225 12.859 18.860 1.00 92.06 185 GLY A N 1
ATOM 1372 C CA . GLY A 1 185 ? -4.301 11.564 19.549 1.00 92.06 185 GLY A CA 1
ATOM 1373 C C . GLY A 1 185 ? -4.495 10.340 18.636 1.00 92.06 185 GLY A C 1
ATOM 1374 O O . GLY A 1 185 ? -4.791 9.250 19.135 1.00 92.06 185 GLY A O 1
ATOM 1375 N N . GLY A 1 186 ? -4.349 10.507 17.320 1.00 95.94 186 GLY A N 1
ATOM 1376 C CA . GLY A 1 186 ? -4.289 9.427 16.341 1.00 95.94 186 GLY A CA 1
ATOM 1377 C C . GLY A 1 186 ? -3.018 8.585 16.474 1.00 95.94 186 GLY A C 1
ATOM 1378 O O . GLY A 1 186 ? -2.086 8.933 17.200 1.00 95.94 186 GLY A O 1
ATOM 1379 N N . ILE A 1 187 ? -2.974 7.449 15.777 1.00 96.50 187 ILE A N 1
ATOM 1380 C CA . ILE A 1 187 ? -1.822 6.544 15.827 1.00 96.50 187 ILE A CA 1
ATOM 1381 C C . ILE A 1 187 ? -0.830 6.957 14.725 1.00 96.50 187 ILE A C 1
ATOM 1383 O O . ILE A 1 187 ? -1.216 6.964 13.552 1.00 96.50 187 ILE A O 1
ATOM 1387 N N . PRO A 1 188 ? 0.434 7.287 15.055 1.00 94.81 188 PRO A N 1
ATOM 1388 C CA . PRO A 1 188 ? 1.421 7.682 14.051 1.00 94.81 188 PRO A CA 1
ATOM 1389 C C . PRO A 1 188 ? 1.599 6.620 12.953 1.00 94.81 188 PRO A C 1
ATOM 1391 O O . PRO A 1 188 ? 1.654 5.425 13.245 1.00 94.81 188 PRO A O 1
ATOM 1394 N N . GLY A 1 189 ? 1.666 7.048 11.688 1.00 92.38 189 GLY A N 1
ATOM 1395 C CA . GLY A 1 189 ? 1.824 6.159 10.531 1.00 92.38 189 GLY A CA 1
ATOM 1396 C C . GLY A 1 189 ? 0.571 5.368 10.133 1.00 92.38 189 GLY A C 1
ATOM 1397 O O . GLY A 1 189 ? 0.613 4.629 9.149 1.00 92.38 189 GLY A O 1
ATOM 1398 N N . VAL A 1 190 ? -0.554 5.498 10.850 1.00 93.75 190 VAL A N 1
ATOM 1399 C CA . VAL A 1 190 ? -1.798 4.788 10.513 1.00 93.75 190 VAL A CA 1
ATOM 1400 C C . VAL A 1 190 ? -2.640 5.578 9.515 1.00 93.75 190 VAL A C 1
ATOM 1402 O O . VAL A 1 190 ? -3.225 6.626 9.813 1.00 93.75 190 VAL A O 1
ATOM 1405 N N . GLN A 1 191 ? -2.798 4.985 8.335 1.00 90.75 191 GLN A N 1
ATOM 1406 C CA . GLN A 1 191 ? -3.830 5.321 7.364 1.00 90.75 191 GLN A CA 1
ATOM 1407 C C . GLN A 1 191 ? -4.965 4.328 7.479 1.00 90.75 191 GLN A C 1
ATOM 1409 O O . GLN A 1 191 ? -4.738 3.133 7.603 1.00 90.75 191 GLN A O 1
ATOM 1414 N N . VAL A 1 192 ? -6.196 4.815 7.399 1.00 92.69 192 VAL A N 1
ATOM 1415 C CA . VAL A 1 192 ? -7.353 3.982 7.710 1.00 92.69 192 VAL A CA 1
ATOM 1416 C C . VAL A 1 192 ? -8.569 4.344 6.871 1.00 92.69 192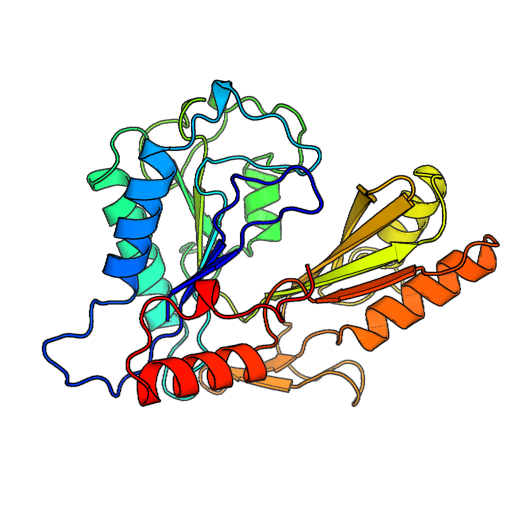 VAL A C 1
ATOM 1418 O O . VAL A 1 192 ? -8.810 5.517 6.554 1.00 92.69 192 VAL A O 1
ATOM 1421 N N . LEU A 1 193 ? -9.348 3.320 6.534 1.00 91.00 193 LEU A N 1
ATOM 1422 C CA . LEU A 1 193 ? -10.672 3.403 5.933 1.00 91.00 193 LEU A CA 1
ATOM 1423 C C . LEU A 1 193 ? -11.657 2.546 6.735 1.00 91.00 193 LEU A C 1
ATOM 1425 O O . LEU A 1 193 ? -11.282 1.544 7.334 1.00 91.00 193 LEU A O 1
ATOM 1429 N N . ALA A 1 194 ? -12.928 2.942 6.720 1.00 93.75 194 ALA A N 1
ATOM 1430 C CA . ALA A 1 194 ? -14.024 2.107 7.197 1.00 93.75 194 ALA A CA 1
ATOM 1431 C C . ALA A 1 194 ? -14.778 1.560 5.986 1.00 93.75 194 ALA A C 1
ATOM 1433 O O . ALA A 1 194 ? -15.195 2.344 5.126 1.00 93.75 194 ALA A O 1
ATOM 1434 N N . LEU A 1 195 ? -14.950 0.243 5.921 1.00 89.69 195 LEU A N 1
ATOM 1435 C CA . LEU A 1 195 ? -15.516 -0.456 4.770 1.00 89.69 195 LEU A CA 1
ATOM 1436 C C . LEU A 1 195 ? -16.621 -1.427 5.212 1.00 89.69 195 LEU A C 1
ATOM 1438 O O . LEU A 1 195 ? -16.489 -2.052 6.262 1.00 89.69 195 LEU A O 1
ATOM 1442 N N . PRO A 1 196 ? -17.700 -1.595 4.429 1.00 89.75 196 PRO A N 1
ATOM 1443 C CA . PRO A 1 196 ? -18.634 -2.695 4.640 1.00 89.75 196 PRO A CA 1
ATOM 1444 C C . PRO A 1 196 ? -17.929 -4.037 4.415 1.00 89.75 196 PRO A C 1
ATOM 1446 O O . PRO A 1 196 ? -17.238 -4.206 3.410 1.00 89.75 196 PRO A O 1
ATOM 1449 N N . HIS A 1 197 ? -18.139 -4.994 5.315 1.00 85.69 197 HIS A N 1
ATOM 1450 C CA . HIS A 1 197 ? -17.504 -6.309 5.256 1.00 85.69 197 HIS A CA 1
ATOM 1451 C C . HIS A 1 197 ? -18.405 -7.362 5.910 1.00 85.69 197 HIS A C 1
ATOM 1453 O O . HIS A 1 197 ? -18.658 -7.285 7.106 1.00 85.69 197 HIS A O 1
ATOM 1459 N N . GLU A 1 198 ? -18.924 -8.316 5.131 1.00 86.12 198 GLU A N 1
ATOM 1460 C CA . GLU A 1 198 ? -19.707 -9.473 5.618 1.00 86.12 198 GLU A CA 1
ATOM 1461 C C . GLU A 1 198 ? -20.795 -9.144 6.666 1.00 86.12 198 GLU A C 1
ATOM 1463 O O . GLU A 1 198 ? -20.907 -9.769 7.722 1.00 86.12 198 GLU A O 1
ATOM 1468 N N . GLY A 1 199 ? -21.614 -8.121 6.397 1.00 88.75 199 GLY A N 1
ATOM 1469 C CA . GLY A 1 199 ? -22.664 -7.697 7.332 1.00 88.75 199 GLY A CA 1
ATOM 1470 C C . GLY A 1 199 ? -22.122 -7.065 8.620 1.00 88.75 199 GLY A C 1
ATOM 1471 O O . GLY A 1 199 ? -22.813 -7.062 9.637 1.00 88.75 199 GLY A O 1
ATOM 1472 N N . ALA A 1 200 ? -20.899 -6.547 8.573 1.00 93.19 200 ALA A N 1
ATOM 1473 C CA . ALA A 1 200 ? -20.217 -5.786 9.605 1.00 93.19 200 ALA A CA 1
ATOM 1474 C C . ALA A 1 200 ? -19.452 -4.605 8.973 1.00 93.19 200 ALA A C 1
ATOM 1476 O O . ALA A 1 200 ? -19.556 -4.345 7.767 1.00 93.19 200 ALA A O 1
ATOM 1477 N N . VAL A 1 201 ? -18.677 -3.891 9.788 1.00 93.94 201 VAL A N 1
ATOM 1478 C CA . VAL A 1 201 ? -17.762 -2.845 9.335 1.00 93.94 201 VAL A CA 1
ATOM 1479 C C . VAL A 1 201 ? -16.331 -3.254 9.649 1.00 93.94 201 VAL A C 1
ATOM 1481 O O . VAL A 1 201 ? -16.001 -3.637 10.770 1.00 93.94 201 VAL A O 1
ATOM 1484 N N . GLU A 1 202 ? -15.471 -3.153 8.649 1.00 92.94 202 GLU A N 1
ATOM 1485 C CA . GLU A 1 202 ? -14.039 -3.373 8.766 1.00 92.94 202 GLU A CA 1
ATOM 1486 C C . GLU A 1 202 ? -13.312 -2.028 8.840 1.00 92.94 202 GLU A C 1
ATOM 1488 O O . GLU A 1 202 ? -13.526 -1.134 8.016 1.00 92.94 202 GLU A O 1
ATOM 1493 N N . ILE A 1 203 ? -12.447 -1.885 9.841 1.00 95.38 203 ILE A N 1
ATOM 1494 C CA . ILE A 1 203 ? -11.500 -0.782 9.978 1.00 95.38 203 ILE A CA 1
ATOM 1495 C C . ILE A 1 203 ? -10.190 -1.239 9.335 1.00 95.38 203 ILE A C 1
ATOM 1497 O O . ILE A 1 203 ? -9.367 -1.891 9.977 1.00 95.38 203 ILE A O 1
ATOM 1501 N N . ALA A 1 204 ? -10.038 -0.945 8.046 1.00 90.81 204 ALA A N 1
ATOM 1502 C CA . ALA A 1 204 ? -8.898 -1.362 7.243 1.00 90.81 204 ALA A CA 1
ATOM 1503 C C . ALA A 1 204 ? -7.763 -0.345 7.365 1.00 90.81 204 ALA A C 1
ATOM 1505 O O . ALA A 1 204 ? -7.951 0.827 7.019 1.00 90.81 204 ALA A O 1
ATOM 1506 N N . CYS A 1 205 ? -6.602 -0.781 7.855 1.00 90.69 205 CYS A N 1
ATOM 1507 C CA . CYS A 1 205 ? -5.462 0.087 8.128 1.00 90.69 205 CYS A CA 1
ATOM 1508 C C . CYS A 1 205 ? -4.236 -0.297 7.298 1.00 90.69 205 CYS A C 1
ATOM 1510 O O . CYS A 1 205 ? -3.847 -1.462 7.278 1.00 90.69 205 CYS A O 1
ATOM 1512 N N . ASN A 1 206 ? -3.568 0.705 6.728 1.00 88.75 206 ASN A N 1
ATOM 1513 C CA . ASN A 1 206 ? -2.174 0.604 6.303 1.00 88.75 206 ASN A CA 1
ATOM 1514 C C . ASN A 1 206 ? -1.320 1.315 7.357 1.00 88.75 206 ASN A C 1
ATOM 1516 O O . ASN A 1 206 ? -1.657 2.422 7.781 1.00 88.75 206 ASN A O 1
ATOM 1520 N N . VAL A 1 207 ? -0.225 0.692 7.770 1.00 90.00 207 VAL A N 1
ATOM 1521 C CA . VAL A 1 207 ? 0.662 1.186 8.823 1.00 90.00 207 VAL A CA 1
ATOM 1522 C C . VAL A 1 207 ? 2.035 1.412 8.220 1.00 90.00 207 VAL A C 1
ATOM 1524 O O . VAL A 1 207 ? 2.770 0.461 7.946 1.00 90.00 207 VAL A O 1
ATOM 1527 N N . GLU A 1 208 ? 2.351 2.676 7.968 1.00 89.94 208 GLU A N 1
ATOM 1528 C CA . GLU A 1 208 ? 3.650 3.087 7.453 1.00 89.94 208 GLU A CA 1
ATOM 1529 C C . GLU A 1 208 ? 4.717 2.995 8.545 1.00 89.94 208 GLU A C 1
ATOM 1531 O O . GLU A 1 208 ? 4.461 3.272 9.720 1.00 89.94 208 GLU A O 1
ATOM 1536 N N . SER A 1 209 ? 5.930 2.616 8.143 1.00 90.50 209 SER A N 1
ATOM 1537 C CA . SER A 1 209 ? 7.073 2.655 9.048 1.00 90.50 209 SER A CA 1
ATOM 1538 C C . SER A 1 209 ? 7.655 4.063 9.126 1.00 90.50 209 SER A C 1
ATOM 1540 O O . SER A 1 209 ? 7.923 4.709 8.111 1.00 90.50 209 SER A O 1
ATOM 1542 N N . LEU A 1 210 ? 7.876 4.519 10.350 1.00 92.12 210 LEU A N 1
ATOM 1543 C CA . LEU A 1 210 ? 8.384 5.835 10.702 1.00 92.12 210 LEU A CA 1
ATOM 1544 C C . LEU A 1 210 ? 9.879 5.757 10.984 1.00 92.12 210 LEU A C 1
ATOM 1546 O O . LEU A 1 210 ? 10.366 4.748 11.484 1.00 92.12 210 LEU A O 1
ATOM 1550 N N . LYS A 1 211 ? 10.608 6.828 10.672 1.00 92.44 211 LYS A N 1
ATOM 1551 C CA . LYS A 1 211 ? 12.035 6.938 10.996 1.00 92.44 211 LYS A CA 1
ATOM 1552 C C . LYS A 1 211 ? 12.224 7.303 12.464 1.00 92.44 211 LYS A C 1
ATOM 1554 O O . LYS A 1 211 ? 11.557 8.213 12.952 1.00 92.44 211 LYS A O 1
ATOM 1559 N N . GLY A 1 212 ? 13.224 6.692 13.089 1.00 90.75 212 GLY A N 1
ATOM 1560 C CA . GLY A 1 212 ? 13.666 7.036 14.436 1.00 90.75 212 GLY A CA 1
ATOM 1561 C C . GLY A 1 212 ? 12.962 6.243 15.529 1.00 90.75 212 GLY A C 1
ATOM 1562 O O . GLY A 1 212 ? 12.409 5.167 15.287 1.00 90.75 212 GLY A O 1
ATOM 1563 N N . ASP A 1 213 ? 13.035 6.782 16.743 1.00 90.38 213 ASP A N 1
ATOM 1564 C CA . ASP A 1 213 ? 12.641 6.061 17.945 1.00 90.38 213 ASP A CA 1
ATOM 1565 C C . ASP A 1 213 ? 11.122 5.871 18.037 1.00 90.38 213 ASP A C 1
ATOM 1567 O O . ASP A 1 213 ? 10.348 6.783 17.718 1.00 90.38 213 ASP A O 1
ATOM 1571 N N . PRO A 1 214 ? 10.672 4.697 18.505 1.00 91.69 214 PRO A N 1
ATOM 1572 C CA . PRO A 1 214 ? 9.257 4.438 18.658 1.00 91.69 214 PRO A CA 1
ATOM 1573 C C . PRO A 1 214 ? 8.629 5.303 19.763 1.00 91.69 214 PRO A C 1
ATOM 1575 O O . PRO A 1 214 ? 9.247 5.517 20.808 1.00 91.69 214 PRO A O 1
ATOM 1578 N N . PRO A 1 215 ? 7.349 5.699 19.624 1.00 90.50 215 PRO A N 1
ATOM 1579 C CA . PRO A 1 215 ? 6.611 6.385 20.689 1.00 90.50 215 PRO A CA 1
ATOM 1580 C C . PRO A 1 215 ? 6.449 5.556 21.976 1.00 90.50 215 PRO A C 1
ATOM 1582 O O . PRO A 1 215 ? 6.133 6.099 23.032 1.00 90.50 215 PRO A O 1
ATOM 1585 N N . SER A 1 216 ? 6.599 4.231 21.888 1.00 90.88 216 SER A N 1
ATOM 1586 C CA . SER A 1 216 ? 6.444 3.282 22.992 1.00 90.88 216 SER A CA 1
ATOM 1587 C C . SER A 1 216 ? 7.305 2.043 22.751 1.00 90.88 216 SER A C 1
ATOM 1589 O O . SER A 1 216 ? 7.453 1.601 21.615 1.00 90.88 216 SER A O 1
ATOM 1591 N N . LEU A 1 217 ? 7.799 1.424 23.826 1.00 89.31 217 LEU A N 1
ATOM 1592 C CA . LEU A 1 217 ? 8.609 0.197 23.772 1.00 89.31 217 LEU A CA 1
ATOM 1593 C C . LEU A 1 217 ? 7.871 -1.007 23.161 1.00 89.31 217 LEU A C 1
ATOM 1595 O O . LEU A 1 217 ? 8.507 -1.996 22.810 1.00 89.31 217 LEU A O 1
ATOM 1599 N N . GLU A 1 218 ? 6.540 -0.951 23.049 1.00 91.19 218 GLU A N 1
ATOM 1600 C CA . GLU A 1 218 ? 5.756 -2.014 22.406 1.00 91.19 218 GLU A CA 1
ATOM 1601 C C . GLU A 1 218 ? 5.865 -2.008 20.872 1.00 91.19 218 GLU A C 1
ATOM 1603 O O . GLU A 1 218 ? 5.471 -2.984 20.232 1.00 91.19 218 GLU A O 1
ATOM 1608 N N . TRP A 1 219 ? 6.357 -0.919 20.268 1.00 92.12 219 TRP A N 1
ATOM 1609 C CA . TRP A 1 219 ? 6.458 -0.813 18.816 1.00 92.12 219 TRP A CA 1
ATOM 1610 C C . TRP A 1 219 ? 7.680 -1.584 18.313 1.00 92.12 219 TRP A C 1
ATOM 1612 O O . TRP A 1 219 ? 8.788 -1.342 18.794 1.00 92.12 219 TRP A O 1
ATOM 1622 N N . PRO A 1 220 ? 7.512 -2.494 17.337 1.00 88.19 220 PRO A N 1
ATOM 1623 C CA . PRO A 1 220 ? 8.641 -3.156 16.705 1.00 88.19 220 PRO A CA 1
ATOM 1624 C C . PRO A 1 220 ? 9.562 -2.133 16.037 1.00 88.19 220 PRO A C 1
ATOM 1626 O O . PRO A 1 220 ? 9.098 -1.173 15.416 1.00 88.19 220 PRO A O 1
ATOM 1629 N N . VAL A 1 221 ? 10.864 -2.391 16.147 1.00 89.81 221 VAL A N 1
ATOM 1630 C CA . VAL A 1 221 ? 11.941 -1.604 15.542 1.00 89.81 221 VAL A CA 1
ATOM 1631 C C . VAL A 1 221 ? 12.751 -2.509 14.620 1.00 89.81 221 VAL A C 1
ATOM 1633 O O . VAL A 1 221 ? 12.938 -3.692 14.915 1.00 89.81 221 VAL A O 1
ATOM 1636 N N . PHE A 1 222 ? 13.203 -1.965 13.498 1.00 86.19 222 PHE A N 1
ATOM 1637 C CA . PHE A 1 222 ? 14.055 -2.646 12.532 1.00 86.19 222 PHE A CA 1
ATOM 1638 C C . PHE A 1 222 ? 14.912 -1.631 11.771 1.00 86.19 222 PHE A C 1
ATOM 1640 O O . PHE A 1 222 ? 14.534 -0.469 11.640 1.00 86.19 222 PHE A O 1
ATOM 1647 N N . ASP A 1 223 ? 16.051 -2.072 11.248 1.00 86.50 223 ASP A N 1
ATOM 1648 C CA . ASP A 1 223 ? 16.991 -1.211 10.533 1.00 86.50 223 ASP A CA 1
ATOM 1649 C C . ASP A 1 223 ? 16.956 -1.463 9.026 1.00 86.50 223 ASP A C 1
ATOM 1651 O O . ASP A 1 223 ? 16.835 -2.598 8.566 1.00 86.50 223 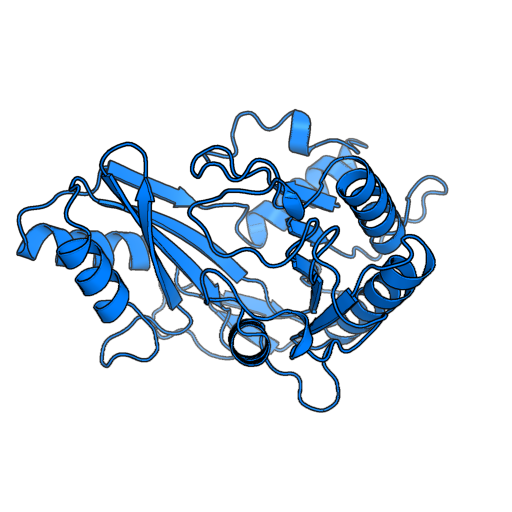ASP A O 1
ATOM 1655 N N . ILE A 1 224 ? 17.100 -0.389 8.250 1.00 84.62 224 ILE A N 1
ATOM 1656 C CA . ILE A 1 224 ? 17.324 -0.448 6.805 1.00 84.62 224 ILE A CA 1
ATOM 1657 C C . ILE A 1 224 ? 18.503 0.464 6.476 1.00 84.62 224 ILE A C 1
ATOM 1659 O O . ILE A 1 224 ? 18.408 1.681 6.645 1.00 84.62 224 ILE A O 1
ATOM 1663 N N . GLY A 1 225 ? 19.607 -0.105 5.983 1.00 82.94 225 GLY A N 1
ATOM 1664 C CA . GLY A 1 225 ? 20.793 0.669 5.595 1.00 82.94 225 GLY A CA 1
ATOM 1665 C C . GLY A 1 225 ? 21.358 1.529 6.734 1.00 82.94 225 GLY A C 1
ATOM 1666 O O . GLY A 1 225 ? 21.750 2.670 6.504 1.00 82.94 225 GLY A O 1
ATOM 1667 N N . GLY A 1 226 ? 21.321 1.021 7.972 1.00 85.75 226 GLY A N 1
ATOM 1668 C CA . GLY A 1 226 ? 21.771 1.735 9.176 1.00 85.75 226 GLY A CA 1
ATOM 1669 C C . GLY A 1 226 ? 20.808 2.808 9.703 1.00 85.75 226 GLY A C 1
ATOM 1670 O O . GLY A 1 226 ? 21.128 3.485 10.677 1.00 85.75 226 GLY A O 1
ATOM 1671 N N . GLN A 1 227 ? 19.640 2.981 9.080 1.00 89.19 227 GLN A N 1
ATOM 1672 C CA . GLN A 1 227 ? 18.571 3.835 9.588 1.00 89.19 227 GLN A CA 1
ATOM 1673 C C . GLN A 1 227 ? 17.535 2.985 10.326 1.00 89.19 227 GLN A C 1
ATOM 1675 O O . GLN A 1 227 ? 16.924 2.106 9.721 1.00 89.19 227 GLN A O 1
ATOM 1680 N N . SER A 1 228 ? 17.278 3.331 11.586 1.00 90.94 228 SER A N 1
ATOM 1681 C CA . SER A 1 228 ? 16.227 2.712 12.396 1.00 90.94 228 SER A CA 1
ATOM 1682 C C . SER A 1 228 ? 14.834 3.194 11.987 1.00 90.94 228 SER A C 1
ATOM 1684 O O . SER A 1 228 ? 14.619 4.396 11.748 1.00 90.94 228 SER A O 1
ATOM 1686 N N . TYR A 1 229 ? 13.907 2.240 11.909 1.00 91.44 229 TYR A N 1
ATOM 1687 C CA . TYR A 1 229 ? 12.488 2.412 11.632 1.00 91.44 229 TYR A CA 1
ATOM 1688 C C . TYR A 1 229 ? 11.631 1.694 12.672 1.00 91.44 229 TYR A C 1
ATOM 1690 O O . TYR A 1 229 ? 11.998 0.641 13.187 1.00 91.44 229 TYR A O 1
ATOM 1698 N N . CYS A 1 230 ? 10.434 2.217 12.916 1.00 92.38 230 CYS A N 1
ATOM 1699 C CA . CYS A 1 230 ? 9.428 1.590 13.763 1.00 92.38 230 CYS A CA 1
ATOM 1700 C C . CYS A 1 230 ? 8.032 1.698 13.143 1.00 92.38 230 CYS A C 1
ATOM 1702 O O . CYS A 1 230 ? 7.784 2.548 12.292 1.00 92.38 230 CYS A O 1
ATOM 1704 N N . HIS A 1 231 ? 7.095 0.850 13.562 1.00 91.88 231 HIS A N 1
ATOM 1705 C CA . HIS A 1 231 ? 5.697 0.961 13.136 1.00 91.88 231 HIS A CA 1
ATOM 1706 C C . HIS A 1 231 ? 4.743 0.558 14.259 1.00 91.88 231 HIS A C 1
ATOM 1708 O O . HIS A 1 231 ? 5.111 -0.206 15.152 1.00 91.88 231 HIS A O 1
ATOM 1714 N N . ALA A 1 232 ? 3.496 1.032 14.210 1.00 93.06 232 ALA A N 1
ATOM 1715 C CA . ALA A 1 232 ? 2.493 0.617 15.183 1.00 93.06 232 ALA A CA 1
ATOM 1716 C C . ALA A 1 232 ? 2.233 -0.898 15.050 1.00 93.06 232 ALA A C 1
ATOM 1718 O O . ALA A 1 232 ? 1.991 -1.382 13.937 1.00 93.06 232 ALA A O 1
ATOM 1719 N N . PRO A 1 233 ? 2.267 -1.678 16.142 1.00 90.81 233 PRO A N 1
ATOM 1720 C CA . PRO A 1 233 ? 1.915 -3.088 16.083 1.00 90.81 233 PRO A CA 1
ATOM 1721 C C . PRO A 1 233 ? 0.395 -3.247 15.963 1.00 90.81 233 PRO A C 1
ATOM 1723 O O . PRO A 1 233 ? -0.379 -2.414 16.444 1.00 90.81 233 PRO A O 1
ATOM 1726 N N . ALA A 1 234 ? -0.051 -4.358 15.368 1.00 89.69 234 ALA A N 1
ATOM 1727 C CA . ALA A 1 234 ? -1.477 -4.646 15.202 1.00 89.69 234 ALA A CA 1
ATOM 1728 C C . ALA A 1 234 ? -2.236 -4.601 16.541 1.00 89.69 234 ALA A C 1
ATOM 1730 O O . ALA A 1 234 ? -3.349 -4.090 16.596 1.00 89.69 234 ALA A O 1
ATOM 1731 N N . SER A 1 235 ? -1.600 -5.029 17.638 1.00 90.88 235 SER A N 1
ATOM 1732 C CA . SER A 1 235 ? -2.158 -4.983 18.996 1.00 90.88 235 SER A CA 1
ATOM 1733 C C . SER A 1 235 ? -2.562 -3.576 19.451 1.00 90.88 235 SER A C 1
ATOM 1735 O O . SER A 1 235 ? -3.618 -3.418 20.065 1.00 90.88 235 SER A O 1
ATOM 1737 N N . VAL A 1 236 ? -1.769 -2.546 19.134 1.00 93.69 236 VAL A N 1
ATOM 1738 C CA . VAL A 1 236 ? -2.085 -1.145 19.463 1.00 93.69 236 VAL A CA 1
ATOM 1739 C C . VAL A 1 236 ? -3.334 -0.696 18.710 1.00 93.69 236 VAL A C 1
ATOM 1741 O O . VAL A 1 236 ? -4.235 -0.110 19.312 1.00 93.69 236 VAL A O 1
ATOM 1744 N N . ILE A 1 237 ? -3.422 -1.034 17.423 1.00 94.94 237 ILE A N 1
ATOM 1745 C CA . ILE A 1 237 ? -4.560 -0.689 16.564 1.00 94.94 237 ILE A CA 1
ATOM 1746 C C . ILE A 1 237 ? -5.823 -1.411 17.043 1.00 94.94 237 ILE A C 1
ATOM 1748 O O . ILE A 1 237 ? -6.844 -0.767 17.280 1.00 94.94 237 ILE A O 1
ATOM 1752 N N . THR A 1 238 ? -5.751 -2.724 17.269 1.00 94.69 238 THR A N 1
ATOM 1753 C CA . THR A 1 238 ? -6.866 -3.541 17.766 1.00 94.69 238 THR A CA 1
ATOM 1754 C C . THR A 1 238 ? -7.395 -3.036 19.097 1.00 94.69 238 THR A C 1
ATOM 1756 O O . THR A 1 238 ? -8.610 -2.897 19.257 1.00 94.69 238 THR A O 1
ATOM 1759 N N . ARG A 1 239 ? -6.504 -2.735 20.051 1.00 95.44 239 ARG A N 1
ATOM 1760 C CA . ARG A 1 239 ? -6.886 -2.177 21.353 1.00 95.44 239 ARG A CA 1
ATOM 1761 C C . ARG A 1 239 ? -7.624 -0.857 21.165 1.00 95.44 239 ARG A C 1
ATOM 1763 O O . ARG A 1 239 ? -8.735 -0.716 21.666 1.00 95.44 239 ARG A O 1
ATOM 1770 N N . ARG A 1 240 ? -7.064 0.064 20.376 1.00 96.81 240 ARG A N 1
ATOM 1771 C CA . ARG A 1 240 ? -7.663 1.385 20.167 1.00 96.81 240 ARG A CA 1
ATOM 1772 C C . ARG A 1 240 ? -9.024 1.315 19.474 1.00 96.81 240 ARG A C 1
ATOM 1774 O O . ARG A 1 240 ? -9.955 2.002 19.886 1.00 96.81 240 ARG A O 1
ATOM 1781 N N . VAL A 1 241 ? -9.163 0.469 18.453 1.00 97.44 241 VAL A N 1
ATOM 1782 C CA . VAL A 1 241 ? -10.449 0.230 17.780 1.00 97.44 241 VAL A CA 1
ATOM 1783 C C . VAL A 1 241 ? -11.464 -0.370 18.752 1.00 97.44 241 VAL A C 1
ATOM 1785 O O . VAL A 1 241 ? -12.604 0.086 18.788 1.00 97.44 241 VAL A O 1
ATOM 1788 N N . SER A 1 242 ? -11.051 -1.341 19.571 1.00 96.56 242 SER A N 1
ATOM 1789 C CA . SER A 1 242 ? -11.929 -1.994 20.550 1.00 96.56 242 SER A CA 1
ATOM 1790 C C . SER A 1 242 ? -12.422 -1.018 21.621 1.00 96.56 242 SER A C 1
ATOM 1792 O O . SER A 1 242 ? -13.609 -1.010 21.930 1.00 96.56 242 SER A O 1
ATOM 1794 N N . GLU A 1 243 ? -11.549 -0.152 22.141 1.00 97.00 243 GLU A N 1
ATOM 1795 C CA . GLU A 1 243 ? -11.920 0.907 23.090 1.00 97.00 243 GLU A CA 1
ATOM 1796 C C . GLU A 1 243 ? -12.963 1.863 22.493 1.00 97.00 243 GLU A C 1
ATOM 1798 O O . GLU A 1 243 ? -13.993 2.135 23.109 1.00 97.00 243 GLU A O 1
ATOM 1803 N N . LEU A 1 244 ? -12.723 2.353 21.272 1.00 97.25 244 LEU A N 1
ATOM 1804 C CA . LEU A 1 244 ? -13.620 3.301 20.606 1.00 97.25 244 LEU A CA 1
ATOM 1805 C C . LEU A 1 244 ? -14.965 2.665 20.222 1.00 97.25 244 LEU A C 1
ATOM 1807 O O . LEU A 1 244 ? -16.002 3.323 20.321 1.00 97.25 244 LEU A O 1
ATOM 1811 N N . ALA A 1 245 ? -14.962 1.393 19.814 1.00 96.56 245 ALA A N 1
ATOM 1812 C CA . ALA A 1 245 ? -16.176 0.628 19.544 1.00 96.56 245 ALA A CA 1
ATOM 1813 C C . ALA A 1 245 ? -16.988 0.395 20.829 1.00 96.56 245 ALA A C 1
ATOM 1815 O O . ALA A 1 245 ? -18.199 0.631 20.839 1.00 96.56 245 ALA A O 1
ATOM 1816 N N . ALA A 1 246 ? -16.323 0.034 21.933 1.00 96.06 246 ALA A N 1
ATOM 1817 C CA . ALA A 1 246 ? -16.967 -0.234 23.217 1.00 96.06 246 ALA A CA 1
ATOM 1818 C C . ALA A 1 246 ? -17.678 1.003 23.787 1.00 96.06 246 ALA A C 1
ATOM 1820 O O . ALA A 1 246 ? -18.802 0.894 24.275 1.00 96.06 246 ALA A O 1
ATOM 1821 N N . VAL A 1 247 ? -17.092 2.200 23.640 1.00 94.88 247 VAL A N 1
ATOM 1822 C CA . VAL A 1 247 ? -17.735 3.482 24.010 1.00 94.88 247 VAL A CA 1
ATOM 1823 C C . VAL A 1 247 ? -19.071 3.694 23.282 1.00 94.88 247 VAL A C 1
ATOM 1825 O O . VAL A 1 247 ? -19.941 4.423 23.758 1.00 94.88 247 VAL A O 1
ATOM 1828 N N . LYS A 1 248 ? -19.252 3.058 22.124 1.00 93.06 248 LYS A N 1
ATOM 1829 C CA . LYS A 1 248 ? -20.457 3.133 21.292 1.00 93.06 248 LYS A CA 1
ATOM 1830 C C . LYS A 1 248 ? -21.321 1.870 21.375 1.00 93.06 248 LYS A C 1
ATOM 1832 O O . LYS A 1 248 ? -22.263 1.741 20.602 1.00 93.06 248 LYS A O 1
ATOM 1837 N N . GLY A 1 249 ? -21.027 0.970 22.316 1.00 93.56 249 GLY A N 1
ATOM 1838 C CA . GLY A 1 249 ? -21.793 -0.254 22.552 1.00 93.56 249 GLY A CA 1
ATOM 1839 C C . GLY A 1 249 ? -21.552 -1.370 21.532 1.00 93.56 249 GLY A C 1
ATOM 1840 O O . GLY A 1 249 ? -22.361 -2.290 21.461 1.00 93.56 249 GLY A O 1
ATOM 1841 N N . ALA A 1 250 ? -20.472 -1.303 20.748 1.00 94.50 250 ALA A N 1
ATOM 1842 C CA . ALA A 1 250 ? -20.097 -2.334 19.780 1.00 94.50 250 ALA A CA 1
ATOM 1843 C C . ALA A 1 250 ? -18.862 -3.124 20.247 1.00 94.50 250 ALA A C 1
ATOM 1845 O O . ALA A 1 250 ? -17.950 -2.568 20.860 1.00 94.50 250 ALA A O 1
ATOM 1846 N N . GLY A 1 251 ? -18.821 -4.420 19.932 1.00 93.56 251 GLY A N 1
ATOM 1847 C CA . GLY A 1 251 ? -17.643 -5.272 20.128 1.00 93.56 251 GLY A CA 1
ATOM 1848 C C . GLY A 1 251 ? -16.728 -5.315 18.900 1.00 93.56 251 GLY A C 1
ATOM 1849 O O . GLY A 1 251 ? -17.003 -4.690 17.876 1.00 93.56 251 GLY A O 1
ATOM 1850 N N . THR A 1 252 ? -15.652 -6.099 18.976 1.00 91.38 252 THR A N 1
ATOM 1851 C CA . THR A 1 252 ? -14.827 -6.482 17.819 1.00 91.38 252 THR A CA 1
ATOM 1852 C C . THR A 1 252 ? -14.988 -7.973 17.528 1.00 91.38 252 THR A C 1
ATOM 1854 O O . THR A 1 252 ? -15.061 -8.789 18.443 1.00 91.38 252 THR A O 1
ATOM 1857 N N . LYS A 1 253 ? -15.064 -8.338 16.243 1.00 87.94 253 LYS A N 1
ATOM 1858 C CA . LYS A 1 253 ? -15.143 -9.738 15.787 1.00 87.94 253 LYS A CA 1
ATOM 1859 C C . LYS A 1 253 ? -13.764 -10.381 15.656 1.00 87.94 253 LYS A C 1
ATOM 1861 O O . LYS A 1 253 ? -13.636 -11.595 15.775 1.00 87.94 253 LYS A O 1
ATOM 1866 N N . GLY A 1 254 ? -12.735 -9.577 15.398 1.00 83.62 254 GLY A N 1
ATOM 1867 C CA . GLY A 1 254 ? -11.371 -10.060 15.239 1.00 83.62 254 GLY A CA 1
ATOM 1868 C C . GLY A 1 254 ? -10.436 -9.032 14.618 1.00 83.62 254 GLY A C 1
ATOM 1869 O O . GLY A 1 254 ? -10.823 -7.909 14.287 1.00 83.62 254 GLY A O 1
ATOM 1870 N N . THR A 1 255 ? -9.179 -9.437 14.473 1.00 83.75 255 THR A N 1
ATOM 1871 C CA . THR A 1 255 ? -8.144 -8.695 13.753 1.00 83.75 255 THR A CA 1
ATOM 1872 C C . THR A 1 255 ? -7.478 -9.628 12.757 1.00 83.75 255 THR A C 1
ATOM 1874 O O . THR A 1 255 ? -7.094 -10.741 13.121 1.00 83.75 255 THR A O 1
ATOM 1877 N N . ALA A 1 256 ? -7.336 -9.160 11.523 1.00 77.25 256 ALA A N 1
ATOM 1878 C CA . ALA A 1 256 ? -6.608 -9.830 10.462 1.00 77.25 256 ALA A CA 1
ATOM 1879 C C . ALA A 1 256 ? -5.384 -8.986 10.092 1.00 77.25 256 ALA A C 1
ATOM 1881 O O . ALA A 1 256 ? -5.498 -7.795 9.800 1.00 77.25 256 ALA A O 1
ATOM 1882 N N . ILE A 1 257 ? -4.203 -9.603 10.114 1.00 69.94 257 ILE A N 1
ATOM 1883 C CA . ILE A 1 257 ? -3.017 -9.021 9.486 1.00 69.94 257 ILE A CA 1
ATOM 1884 C C . ILE A 1 257 ? -3.041 -9.480 8.038 1.00 69.94 257 ILE A C 1
ATOM 1886 O O . ILE A 1 257 ? -2.981 -10.675 7.751 1.00 69.94 257 ILE A O 1
ATOM 1890 N N . VAL A 1 258 ? -3.147 -8.521 7.129 1.00 65.12 258 VAL A N 1
ATOM 1891 C CA . VAL A 1 258 ? -3.186 -8.797 5.701 1.00 65.12 258 VAL A CA 1
ATOM 1892 C C . VAL A 1 258 ? -1.755 -8.765 5.171 1.00 65.12 258 VAL A C 1
ATOM 1894 O O . VAL A 1 258 ? -1.167 -7.704 4.965 1.00 65.12 258 VAL A O 1
ATOM 1897 N N . GLY A 1 259 ? -1.182 -9.949 4.965 1.00 63.69 259 GLY A N 1
ATOM 1898 C CA . GLY A 1 259 ? 0.216 -10.111 4.574 1.00 63.69 259 GLY A CA 1
ATOM 1899 C C . GLY A 1 259 ? 1.053 -10.715 5.693 1.00 63.69 259 GLY A C 1
ATOM 1900 O O . GLY A 1 259 ? 0.605 -11.629 6.379 1.00 63.69 259 GLY A O 1
ATOM 1901 N N . PHE A 1 260 ? 2.277 -10.221 5.858 1.00 63.09 260 PHE A N 1
ATOM 1902 C CA . PHE A 1 260 ? 3.268 -10.754 6.796 1.00 63.09 260 PHE A CA 1
ATOM 1903 C C . PHE A 1 260 ? 3.989 -9.609 7.474 1.00 63.09 260 PHE A C 1
ATOM 1905 O O . PHE A 1 260 ? 4.366 -8.693 6.754 1.00 63.09 260 PHE A O 1
ATOM 1912 N N . THR A 1 261 ? 4.275 -9.671 8.775 1.00 67.12 261 THR A N 1
ATOM 1913 C CA . THR A 1 261 ? 5.241 -8.742 9.402 1.00 67.12 261 THR A CA 1
ATOM 1914 C C . THR A 1 261 ? 6.605 -8.805 8.687 1.00 67.12 261 THR A C 1
ATOM 1916 O O . THR A 1 261 ? 6.884 -9.811 8.031 1.00 67.12 261 THR A O 1
ATOM 1919 N N . PRO A 1 262 ? 7.506 -7.806 8.811 1.00 66.44 262 PRO A N 1
ATOM 1920 C CA . PRO A 1 262 ? 8.824 -7.864 8.161 1.00 66.44 262 PRO A CA 1
ATOM 1921 C C . PRO A 1 262 ? 9.580 -9.162 8.468 1.00 66.44 262 PRO A C 1
ATOM 1923 O O . PRO A 1 262 ? 10.133 -9.802 7.575 1.00 66.44 262 PRO A O 1
ATOM 1926 N N . ARG A 1 263 ? 9.537 -9.587 9.738 1.00 69.06 263 ARG A N 1
ATOM 1927 C CA . ARG A 1 263 ? 10.193 -10.804 10.221 1.00 69.06 263 ARG A CA 1
ATOM 1928 C C . ARG A 1 263 ? 9.550 -12.072 9.668 1.00 69.06 263 ARG A C 1
ATOM 1930 O O . ARG A 1 263 ? 10.272 -12.978 9.269 1.00 69.06 263 ARG A O 1
ATOM 1937 N N . GLU A 1 264 ? 8.221 -12.148 9.637 1.00 67.31 264 GLU A N 1
ATOM 1938 C CA . GLU A 1 264 ? 7.522 -13.280 9.014 1.00 67.31 264 GLU A CA 1
ATOM 1939 C C . GLU A 1 264 ? 7.784 -13.320 7.511 1.00 67.31 264 GLU A C 1
ATOM 1941 O O . GLU A 1 264 ? 8.069 -14.383 6.978 1.00 67.31 264 GLU A O 1
ATOM 1946 N N . CYS A 1 265 ? 7.759 -12.173 6.832 1.00 66.94 265 CYS A N 1
ATOM 1947 C CA . CYS A 1 265 ? 8.022 -12.086 5.402 1.00 66.94 265 CYS A CA 1
ATOM 1948 C C . CYS A 1 265 ? 9.434 -12.592 5.081 1.00 66.94 265 CYS A C 1
ATOM 1950 O O . CYS A 1 265 ? 9.593 -13.441 4.207 1.00 66.94 265 CYS A O 1
ATOM 1952 N N . ARG A 1 266 ? 10.442 -12.155 5.854 1.00 67.81 266 ARG A N 1
ATOM 1953 C CA . ARG A 1 266 ? 11.818 -12.662 5.762 1.00 67.81 266 ARG A CA 1
ATOM 1954 C C . ARG A 1 266 ? 11.883 -14.163 6.038 1.00 67.81 266 ARG A C 1
ATOM 1956 O O . ARG A 1 266 ? 12.406 -14.894 5.208 1.00 67.81 266 ARG A O 1
ATOM 1963 N N . GLY A 1 267 ? 11.310 -14.636 7.144 1.00 69.56 267 GLY A N 1
ATOM 1964 C CA . GLY A 1 267 ? 11.359 -16.054 7.512 1.00 69.56 267 GLY A CA 1
ATOM 1965 C C . GLY A 1 267 ? 10.677 -16.971 6.493 1.00 69.56 267 GLY A C 1
ATOM 1966 O O . GLY A 1 267 ? 11.176 -18.056 6.207 1.00 69.56 267 GLY A O 1
ATOM 1967 N N . LEU A 1 268 ? 9.565 -16.537 5.895 1.00 66.56 268 LEU A N 1
ATOM 1968 C CA . LEU A 1 268 ? 8.901 -17.277 4.820 1.00 66.56 268 LEU A CA 1
ATOM 1969 C C . LEU A 1 268 ? 9.693 -17.215 3.511 1.00 66.56 268 LEU A C 1
ATOM 1971 O O . LEU A 1 268 ? 9.741 -18.217 2.804 1.00 66.56 268 LEU A O 1
ATOM 1975 N N . ALA A 1 269 ? 10.354 -16.089 3.215 1.00 64.06 269 ALA A N 1
ATOM 1976 C CA . ALA A 1 269 ? 11.276 -15.984 2.086 1.00 64.06 269 ALA A CA 1
ATOM 1977 C C . ALA A 1 269 ? 12.437 -16.971 2.227 1.00 64.06 269 ALA A C 1
ATOM 1979 O O . ALA A 1 269 ? 12.713 -17.729 1.302 1.00 64.06 269 ALA A O 1
ATOM 1980 N N . GLU A 1 270 ? 13.090 -16.973 3.389 1.00 68.38 270 GLU A N 1
ATOM 1981 C CA . GLU A 1 270 ? 14.208 -17.859 3.715 1.00 68.38 270 GLU A CA 1
ATOM 1982 C C . GLU A 1 270 ? 13.779 -19.329 3.647 1.00 68.38 270 GLU A C 1
ATOM 1984 O O . GLU A 1 270 ? 14.465 -20.142 3.030 1.00 68.38 270 GLU A O 1
ATOM 1989 N N . LEU A 1 271 ? 12.607 -19.663 4.200 1.00 67.81 271 LEU A N 1
ATOM 1990 C CA . LEU A 1 271 ? 12.050 -21.012 4.136 1.00 67.81 271 LEU A CA 1
ATOM 1991 C C . LEU A 1 271 ? 11.790 -21.449 2.690 1.00 67.81 271 LEU A C 1
ATOM 1993 O O . LEU A 1 271 ? 12.255 -22.516 2.293 1.00 67.81 271 LEU A O 1
ATOM 1997 N N . ALA A 1 272 ? 11.089 -20.627 1.906 1.00 64.31 272 ALA A N 1
ATOM 1998 C CA . ALA A 1 272 ? 10.774 -20.924 0.513 1.00 64.31 272 ALA A CA 1
ATOM 1999 C C . ALA A 1 272 ? 12.046 -21.118 -0.325 1.00 64.31 272 ALA A C 1
ATOM 2001 O O . ALA A 1 272 ? 12.129 -22.080 -1.083 1.00 64.31 272 ALA A O 1
ATOM 2002 N N . LEU A 1 273 ? 13.058 -20.263 -0.135 1.00 63.19 273 LEU A N 1
ATOM 2003 C CA . LEU A 1 273 ? 14.362 -20.391 -0.793 1.00 63.19 273 LEU A CA 1
ATOM 2004 C C . LEU A 1 273 ? 15.095 -21.672 -0.374 1.00 63.19 273 LEU A C 1
ATOM 2006 O O . LEU A 1 273 ? 15.631 -22.372 -1.225 1.00 63.19 273 LEU A O 1
ATOM 2010 N N . SER A 1 274 ? 15.085 -22.015 0.918 1.00 68.69 274 SER A N 1
ATOM 2011 C CA . SER A 1 274 ? 15.744 -23.229 1.428 1.00 68.69 274 SER A CA 1
ATOM 2012 C C . SER A 1 274 ? 15.117 -24.532 0.919 1.00 68.69 274 SER A C 1
ATOM 2014 O O . SER A 1 274 ? 15.758 -25.581 0.959 1.00 68.69 274 SER A O 1
ATOM 2016 N N . GLN A 1 275 ? 13.865 -24.467 0.459 1.00 70.81 275 GLN A N 1
ATOM 2017 C CA . GLN A 1 275 ? 13.075 -25.608 -0.002 1.00 70.81 275 GLN A CA 1
ATOM 2018 C C . GLN A 1 275 ? 12.802 -25.577 -1.515 1.00 70.81 275 GLN A C 1
ATOM 2020 O O . GLN A 1 275 ? 12.075 -26.437 -2.001 1.00 70.81 275 GLN A O 1
ATOM 2025 N N . ASP A 1 276 ? 13.368 -24.608 -2.245 1.00 66.31 276 ASP A N 1
ATOM 2026 C CA . ASP A 1 276 ? 13.143 -24.386 -3.684 1.00 66.31 276 ASP A CA 1
ATOM 2027 C C . ASP A 1 276 ? 11.648 -24.260 -4.064 1.00 66.31 276 ASP A C 1
ATOM 2029 O O . ASP A 1 276 ? 11.176 -24.747 -5.092 1.00 66.31 276 ASP A O 1
ATOM 2033 N N . ILE A 1 277 ? 10.856 -23.609 -3.201 1.00 61.91 277 ILE A N 1
ATOM 2034 C CA . ILE A 1 277 ? 9.409 -23.445 -3.393 1.00 61.91 277 ILE A CA 1
ATOM 2035 C C . ILE A 1 277 ? 9.123 -22.125 -4.119 1.00 61.91 277 ILE A C 1
ATOM 2037 O O . ILE A 1 277 ? 9.038 -21.058 -3.508 1.00 61.91 277 ILE A O 1
ATOM 2041 N N . GLY A 1 278 ? 8.893 -22.202 -5.432 1.00 52.56 278 GLY A N 1
ATOM 2042 C CA . GLY A 1 278 ? 8.519 -21.047 -6.264 1.00 52.56 278 GLY A CA 1
ATOM 2043 C C . GLY A 1 278 ? 7.065 -20.570 -6.109 1.00 52.56 278 GLY A C 1
ATOM 2044 O O . GLY A 1 278 ? 6.762 -19.411 -6.385 1.00 52.56 278 GLY A O 1
ATOM 2045 N N . GLU A 1 279 ? 6.155 -21.428 -5.634 1.00 56.03 279 GLU A N 1
ATOM 2046 C CA . GLU A 1 279 ? 4.717 -21.128 -5.494 1.00 56.03 279 GLU A CA 1
ATOM 2047 C C . GLU A 1 279 ? 4.244 -21.133 -4.032 1.00 56.03 279 GLU A C 1
ATOM 2049 O O . GLU A 1 279 ? 3.114 -21.514 -3.728 1.00 56.03 279 GLU A O 1
ATOM 2054 N N . PHE A 1 280 ? 5.094 -20.684 -3.108 1.00 52.97 280 PHE A N 1
ATOM 2055 C CA . PHE A 1 280 ? 4.854 -20.782 -1.661 1.00 52.97 280 PHE A CA 1
ATOM 2056 C C . PHE A 1 280 ? 3.502 -20.184 -1.207 1.00 52.97 280 PHE A C 1
ATOM 2058 O O . PHE A 1 280 ? 2.887 -20.635 -0.238 1.00 52.97 280 PHE A O 1
ATOM 2065 N N . TRP A 1 281 ? 2.982 -19.205 -1.953 1.00 48.44 281 TRP A N 1
ATOM 2066 C CA . TRP A 1 281 ? 1.673 -18.591 -1.721 1.00 48.44 281 TRP A CA 1
ATOM 2067 C C . TRP A 1 281 ? 0.478 -19.542 -1.943 1.00 48.44 281 TRP A C 1
ATOM 2069 O O . TRP A 1 281 ? -0.564 -19.336 -1.325 1.00 48.44 281 TRP A O 1
ATOM 2079 N N . ARG A 1 282 ? 0.596 -20.589 -2.777 1.00 44.91 282 ARG A N 1
ATOM 2080 C CA . ARG A 1 282 ? -0.489 -21.566 -3.015 1.00 44.91 282 ARG A 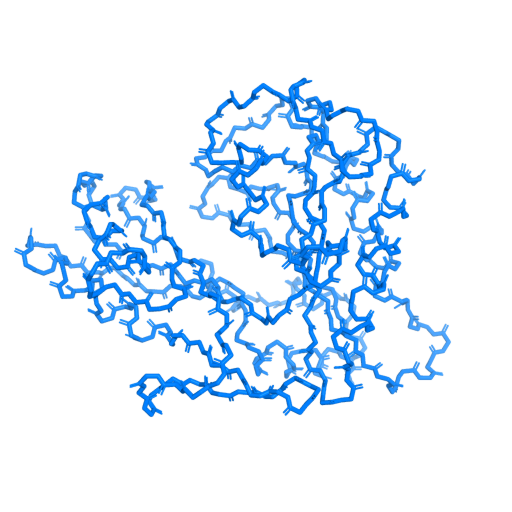CA 1
ATOM 2081 C C . ARG A 1 282 ? -0.666 -22.553 -1.863 1.00 44.91 282 ARG A C 1
ATOM 2083 O O . ARG A 1 282 ? -1.761 -23.077 -1.665 1.00 44.91 282 ARG A O 1
ATOM 2090 N N . GLU A 1 283 ? 0.397 -22.815 -1.110 1.00 46.25 283 GLU A N 1
ATOM 2091 C CA . GLU A 1 283 ? 0.422 -23.844 -0.062 1.00 46.25 283 GLU A CA 1
ATOM 2092 C C . GLU A 1 283 ? 0.043 -23.296 1.324 1.00 46.25 283 GLU A C 1
ATOM 2094 O O . GLU A 1 283 ? -0.373 -24.036 2.222 1.00 46.25 283 GLU A O 1
ATOM 2099 N N . GLN A 1 284 ? 0.105 -21.975 1.498 1.00 50.50 284 GLN A N 1
ATOM 2100 C CA . GLN A 1 284 ? -0.232 -21.282 2.738 1.00 50.50 284 GLN A CA 1
ATOM 2101 C C . GLN A 1 284 ? -1.753 -21.216 2.971 1.00 50.50 284 GLN A C 1
ATOM 2103 O O . GLN A 1 284 ? -2.403 -20.196 2.768 1.00 50.50 284 GLN A O 1
ATOM 2108 N N . ARG A 1 285 ? -2.329 -22.279 3.547 1.00 41.22 285 ARG A N 1
ATOM 2109 C CA . ARG A 1 285 ? -3.697 -22.259 4.122 1.00 41.22 285 ARG A CA 1
ATOM 2110 C C . ARG A 1 285 ? -3.834 -21.378 5.382 1.00 41.22 285 ARG A C 1
ATOM 2112 O O . ARG A 1 285 ? -4.889 -21.376 6.013 1.00 41.22 285 ARG A O 1
ATOM 2119 N N . ARG A 1 286 ? -2.757 -20.702 5.807 1.00 40.16 286 ARG A N 1
ATOM 2120 C CA . ARG A 1 286 ? -2.636 -19.983 7.089 1.00 40.16 286 ARG A CA 1
ATOM 2121 C C . ARG A 1 286 ? -2.455 -18.472 6.975 1.00 40.16 286 ARG A C 1
ATOM 2123 O O . ARG A 1 286 ? -2.390 -17.826 8.019 1.00 40.16 286 ARG A O 1
ATOM 2130 N N . VAL A 1 287 ? -2.466 -17.894 5.774 1.00 38.66 287 VAL A N 1
ATOM 2131 C CA . VAL A 1 287 ? -2.739 -16.456 5.658 1.00 38.66 287 VAL A CA 1
ATOM 2132 C C . VAL A 1 287 ? -4.217 -16.285 5.996 1.00 38.66 287 VAL A C 1
ATOM 2134 O O . VAL A 1 287 ? -5.089 -16.594 5.185 1.00 38.66 287 VAL A O 1
ATOM 2137 N N . ARG A 1 288 ? -4.507 -15.909 7.246 1.00 37.03 288 ARG A N 1
ATOM 2138 C CA . ARG A 1 288 ? -5.864 -15.539 7.651 1.00 37.03 288 ARG A CA 1
ATOM 2139 C C . ARG A 1 288 ? -6.188 -14.212 6.974 1.00 37.03 288 ARG A C 1
ATOM 2141 O O . ARG A 1 288 ? -5.750 -13.162 7.433 1.00 37.03 288 ARG A O 1
ATOM 2148 N N . MET A 1 289 ? -6.869 -14.325 5.840 1.00 35.50 289 MET A N 1
ATOM 2149 C CA . MET A 1 289 ? -7.584 -13.235 5.180 1.00 35.50 289 MET A CA 1
ATOM 2150 C C . MET A 1 289 ? -8.833 -12.860 5.970 1.00 35.50 289 MET A C 1
ATOM 2152 O O . MET A 1 289 ? -9.327 -13.734 6.720 1.00 35.50 289 MET A O 1
#

Secondary structure (DSSP, 8-state):
-EEE--BGGGTBTT--BEEE---TT---TT---HHHHHHHHHHHHHHH--GGG---SS---BSS-EEEE---STT--HHHHHHHHHHHHHHHHHHSTT--EEEEETTSTTT---HHHHHHHTTTTSSS--GGG---SBSSSPPTTTB-EEEEE-S-EEEEEEEES---HHHHHHHHHHHSTTSTTPPTTEEEEEEEETTEEEEEEEEEPEESS-SSTTS-EEEETTEEEE---HHHHHHHHHHHHHTTT--EEEEEEES--HHHHHHHHHHHHHTT-TTHHHH-TT---